Protein AF-A0A5D5AHW2-F1 (afdb_monomer)

Nearest PDB structures (foldseek):
  8t13-assembly1_A  TM=1.919E-01  e=4.203E+00  Homo sapiens

Radius of gyration: 24.77 Å; Cα contacts (8 Å, |Δi|>4): 264; chains: 1; bounding box: 104×48×53 Å

Foldseek 3Di:
DADPAQVSLLVLLLVLLLVLLVQLLVVVVVCCVVPVDDPDDDPDDDDPQDAPQPQDFPGDPVCVVVSVVSVVVSVVNHVVCVVVVHDHLLVVVCVVLVPHPLLSSLLSQQCNVVPDVVVQVSQCVVDPNVVDSGAFLQNSLNRRDPDPSSSVNSSVCPDCPHSCNVVQQWDWADDPDPPDDSRRTGIHGDPVNSCSSNPNPDDDPVVVVVVVVVVVVVPPPPPPPDPDDDDDDD

Sequence (234 aa):
MPYHDTLEHLLEECELANARLEAFRERATSRFTRDGLSMDEADGVGEPVASAATLEYALPERDRDRFRERRDRIERKCNAAHEQGVELRLRNLVNTFGLQPPHRDVLVVALLPDLDPGVTDSMTGLTDERSTTRPTVGLCADLFADSPAAFASAVRLLFDESPLVDADLVTLKRPDDPSASILEGVVAVEDRIRSYLLGSDGLDPALQTHLERETRIQDQPLTIEDATRPPRTC

Secondary structure (DSSP, 8-state):
---SSHHHHHHHHHHHHHHHHHHHHHHHHHHHHHSTT--------------GGGPPP---HHHHHHHHHHHHHHHHHHHHHHHTT---HHHHHHHHTT--HHHHHHHHHHHHHHH-HHHHHHHHTTSS-TT--S-BHHHHHHTT-SSHHHHHHHHGGGSTTSHHHHTTSEEEE--SSTTS-GGGPEEEE-HHHHHHHTT-----HHHHHHHHHHHHHHTS---------PPP--

Organism: NCBI:txid2448032

Structure (mmCIF, N/CA/C/O backbone):
data_AF-A0A5D5AHW2-F1
#
_entry.id   AF-A0A5D5AHW2-F1
#
loop_
_atom_site.group_PDB
_atom_site.id
_atom_site.type_symbol
_atom_site.label_atom_id
_atom_site.label_alt_id
_atom_site.label_comp_id
_atom_site.label_asym_id
_atom_site.label_entity_id
_atom_site.label_seq_id
_atom_site.pdbx_PDB_ins_code
_atom_site.Cartn_x
_atom_site.Cartn_y
_atom_site.Cartn_z
_atom_site.occupancy
_atom_site.B_iso_or_equiv
_atom_site.auth_seq_id
_atom_site.auth_comp_id
_atom_site.auth_asym_id
_atom_site.auth_atom_id
_atom_site.pdbx_PDB_model_num
ATOM 1 N N . MET A 1 1 ? -3.093 -2.696 23.125 1.00 81.50 1 MET A N 1
ATOM 2 C CA . MET A 1 1 ? -4.195 -1.716 23.148 1.00 81.50 1 MET A CA 1
ATOM 3 C C . MET A 1 1 ? -4.845 -1.728 21.775 1.00 81.50 1 MET A C 1
ATOM 5 O O . MET A 1 1 ? -4.079 -1.772 20.817 1.00 81.50 1 MET A O 1
ATOM 9 N N . PRO A 1 2 ? -6.181 -1.794 21.675 1.00 92.00 2 PRO A N 1
ATOM 10 C CA . PRO A 1 2 ? -6.916 -1.662 20.409 1.00 92.00 2 PRO A CA 1
ATOM 11 C C . PRO A 1 2 ? -6.709 -0.269 19.797 1.00 92.00 2 PRO A C 1
ATOM 13 O O . PRO A 1 2 ? -6.220 0.628 20.484 1.00 92.00 2 PRO A O 1
ATOM 16 N N . TYR A 1 3 ? -7.080 -0.103 18.527 1.00 93.75 3 TYR A N 1
ATOM 17 C CA . TYR A 1 3 ? -7.230 1.227 17.930 1.00 93.75 3 TYR A CA 1
ATOM 18 C C . TYR A 1 3 ? -8.486 1.913 18.468 1.00 93.75 3 TYR A C 1
ATOM 20 O O . TYR A 1 3 ? -9.519 1.259 18.618 1.00 93.75 3 TYR A O 1
ATOM 28 N N . HIS A 1 4 ? -8.399 3.215 18.731 1.00 90.56 4 HIS A N 1
ATOM 29 C CA . HIS A 1 4 ? -9.535 4.009 19.218 1.00 90.56 4 HIS A CA 1
ATOM 30 C C . HIS A 1 4 ? -10.344 4.633 18.076 1.00 90.56 4 HIS A C 1
ATOM 32 O O . HIS A 1 4 ? -11.536 4.888 18.236 1.00 90.56 4 HIS A O 1
ATOM 38 N N . ASP A 1 5 ? -9.704 4.858 16.928 1.00 90.12 5 ASP A N 1
ATOM 39 C CA . ASP A 1 5 ? -10.315 5.417 15.729 1.00 90.12 5 ASP A CA 1
ATOM 40 C C . ASP A 1 5 ? -9.612 4.925 14.449 1.00 90.12 5 ASP A C 1
ATOM 42 O O . ASP A 1 5 ? -8.605 4.208 14.480 1.00 90.12 5 ASP A O 1
ATOM 46 N N . THR A 1 6 ? -10.169 5.309 13.297 1.00 92.00 6 THR A N 1
ATOM 47 C CA . THR A 1 6 ? -9.634 4.943 11.981 1.00 92.00 6 THR A CA 1
ATOM 48 C C . THR A 1 6 ? -8.287 5.594 11.663 1.00 92.00 6 THR A C 1
ATOM 50 O O . THR A 1 6 ? -7.544 5.055 10.843 1.00 92.00 6 THR A O 1
ATOM 53 N N . LEU A 1 7 ? -7.972 6.744 12.264 1.00 91.75 7 LEU A N 1
ATOM 54 C CA . LEU A 1 7 ? -6.757 7.494 11.965 1.00 91.75 7 LEU A CA 1
ATOM 55 C C . LEU A 1 7 ? -5.552 6.844 12.648 1.00 91.75 7 LEU A C 1
ATOM 57 O O . LEU A 1 7 ? -4.518 6.680 12.008 1.00 91.75 7 LEU A O 1
ATOM 61 N N . GLU A 1 8 ? -5.694 6.393 13.898 1.00 93.12 8 GLU A N 1
ATOM 62 C CA . GLU A 1 8 ? -4.659 5.631 14.608 1.00 93.12 8 GLU A CA 1
ATOM 63 C C . GLU A 1 8 ? -4.286 4.357 13.830 1.00 93.12 8 GLU A C 1
ATOM 65 O O . GLU A 1 8 ? -3.105 4.030 13.687 1.00 93.12 8 GLU A O 1
ATOM 70 N N . HIS A 1 9 ? -5.287 3.657 13.281 1.00 94.38 9 HIS A N 1
ATOM 71 C CA . HIS A 1 9 ? -5.056 2.492 12.422 1.00 94.38 9 HIS A CA 1
ATOM 72 C C . HIS A 1 9 ? -4.333 2.872 11.129 1.00 94.38 9 HIS A C 1
ATOM 74 O O . HIS A 1 9 ? -3.321 2.254 10.793 1.00 94.38 9 HIS A O 1
ATOM 80 N N . LEU A 1 10 ? -4.815 3.899 10.428 1.00 94.38 10 LEU A N 1
ATOM 81 C CA . LEU A 1 10 ? -4.236 4.337 9.160 1.00 94.38 10 LEU A CA 1
ATOM 82 C C . LEU A 1 10 ? -2.779 4.794 9.310 1.00 94.38 10 LEU A C 1
ATOM 84 O O . LEU A 1 10 ? -1.942 4.458 8.473 1.00 94.38 10 LEU A O 1
ATOM 88 N N . LEU A 1 11 ? -2.464 5.530 10.375 1.00 93.19 11 LEU A N 1
ATOM 89 C CA . LEU A 1 11 ? -1.108 6.004 10.640 1.00 93.19 11 LEU A CA 1
ATOM 90 C C . LEU A 1 11 ? -0.152 4.839 10.924 1.00 93.19 11 LEU A C 1
ATOM 92 O O . LEU A 1 11 ? 0.933 4.811 10.351 1.00 93.19 11 LEU A O 1
ATOM 96 N N . GLU A 1 12 ? -0.548 3.835 11.717 1.00 94.94 12 GLU A N 1
ATOM 97 C CA . GLU A 1 12 ? 0.320 2.670 11.971 1.00 94.94 12 GLU A CA 1
ATOM 98 C C . GLU A 1 12 ? 0.539 1.819 10.699 1.00 94.94 12 GLU A C 1
ATOM 100 O O . GLU A 1 12 ? 1.621 1.258 10.496 1.00 94.94 12 GLU A O 1
ATOM 105 N N . GLU A 1 13 ? -0.451 1.762 9.802 1.00 95.62 13 GLU A N 1
ATOM 106 C CA . GLU A 1 13 ? -0.315 1.161 8.467 1.00 95.62 13 GLU A CA 1
ATOM 107 C C . GLU A 1 13 ? 0.677 1.931 7.588 1.00 95.62 13 GLU A C 1
ATOM 109 O O . GLU A 1 13 ? 1.561 1.327 6.971 1.00 95.62 13 GLU A O 1
ATOM 114 N N . CYS A 1 14 ? 0.597 3.263 7.591 1.00 93.69 14 CYS A N 1
ATOM 115 C CA . CYS A 1 14 ? 1.534 4.135 6.884 1.00 93.69 14 CYS A CA 1
ATOM 116 C C . CYS A 1 14 ? 2.959 4.006 7.440 1.00 93.69 14 CYS A C 1
ATOM 118 O O . CYS A 1 14 ? 3.907 3.837 6.678 1.00 93.69 14 CYS A O 1
ATOM 120 N N . GLU A 1 15 ? 3.137 3.980 8.761 1.00 93.00 15 GLU A N 1
ATOM 121 C CA . GLU A 1 15 ? 4.441 3.746 9.393 1.00 93.00 15 GLU A CA 1
ATOM 122 C C . GLU A 1 15 ? 5.043 2.385 9.021 1.00 93.00 15 GLU A C 1
ATOM 124 O O . GLU A 1 15 ? 6.268 2.206 8.992 1.00 93.00 15 GLU A O 1
ATOM 129 N N . LEU A 1 16 ? 4.204 1.370 8.808 1.00 93.88 16 LEU A N 1
ATOM 130 C CA . LEU A 1 16 ? 4.659 0.060 8.362 1.00 93.88 16 LEU A CA 1
ATOM 131 C C . LEU A 1 16 ? 5.056 0.087 6.884 1.00 93.88 16 LEU A C 1
ATOM 133 O O . LEU A 1 16 ? 6.113 -0.447 6.544 1.00 93.88 16 LEU A O 1
ATOM 137 N N . ALA A 1 17 ? 4.265 0.734 6.029 1.00 92.25 17 ALA A N 1
ATOM 138 C CA . ALA A 1 17 ? 4.585 0.920 4.617 1.00 92.25 17 ALA A CA 1
ATOM 139 C C . ALA A 1 17 ? 5.873 1.738 4.420 1.00 92.25 17 ALA A C 1
ATOM 141 O O . ALA A 1 17 ? 6.767 1.292 3.702 1.00 92.25 17 ALA A O 1
ATOM 142 N N . ASN A 1 18 ? 6.023 2.862 5.126 1.00 91.25 18 ASN A N 1
ATOM 143 C CA . ASN A 1 18 ? 7.220 3.702 5.071 1.00 91.25 18 ASN A CA 1
ATOM 144 C C . ASN A 1 18 ? 8.473 2.929 5.515 1.00 91.25 18 ASN A C 1
ATOM 146 O O . ASN A 1 18 ? 9.490 2.915 4.830 1.00 91.25 18 ASN A O 1
ATOM 150 N N . ALA A 1 19 ? 8.391 2.177 6.616 1.00 91.19 19 ALA A N 1
ATOM 151 C CA . ALA A 1 19 ? 9.522 1.364 7.057 1.00 91.19 19 ALA A CA 1
ATOM 152 C C . ALA A 1 19 ? 9.920 0.278 6.038 1.00 91.19 19 ALA A C 1
ATOM 154 O O . ALA A 1 19 ? 11.105 -0.034 5.920 1.00 91.19 19 ALA A O 1
ATOM 155 N N . ARG A 1 20 ? 8.956 -0.306 5.310 1.00 91.00 20 ARG A N 1
ATOM 156 C CA . ARG A 1 20 ? 9.241 -1.258 4.222 1.00 91.00 20 ARG A CA 1
ATOM 157 C C . ARG A 1 20 ? 9.908 -0.564 3.036 1.00 91.00 20 ARG A C 1
ATOM 159 O O . ARG A 1 20 ? 10.857 -1.119 2.491 1.00 91.00 20 ARG A O 1
ATOM 166 N N . LEU A 1 21 ? 9.447 0.636 2.680 1.00 87.81 21 LEU A N 1
ATOM 167 C CA . LEU A 1 21 ? 10.048 1.462 1.632 1.00 87.81 21 LEU A CA 1
ATOM 168 C C . LEU A 1 21 ? 11.508 1.803 1.964 1.00 87.81 21 LEU A C 1
ATOM 170 O O . LEU A 1 21 ? 12.382 1.656 1.114 1.00 87.81 21 LEU A O 1
ATOM 174 N N . GLU A 1 22 ? 11.793 2.166 3.214 1.00 87.31 22 GLU A N 1
ATOM 175 C CA . GLU A 1 22 ? 13.156 2.465 3.657 1.00 87.31 22 GLU A CA 1
ATOM 176 C C . GLU A 1 22 ? 14.062 1.224 3.622 1.00 87.31 22 GLU A C 1
ATOM 178 O O . GLU A 1 22 ? 15.170 1.272 3.090 1.00 87.31 22 GLU A O 1
ATOM 183 N N . ALA A 1 23 ? 13.571 0.074 4.099 1.00 87.81 23 ALA A N 1
ATOM 184 C CA . ALA A 1 23 ? 14.311 -1.188 4.022 1.00 87.81 23 ALA A CA 1
ATOM 185 C C . ALA A 1 23 ? 14.594 -1.609 2.567 1.00 87.81 23 ALA A C 1
ATOM 187 O O . ALA A 1 23 ? 15.668 -2.136 2.258 1.00 87.81 23 ALA A O 1
ATOM 188 N N . PHE A 1 24 ? 13.644 -1.358 1.662 1.00 84.38 24 PHE A N 1
ATOM 189 C CA . PHE A 1 24 ? 13.828 -1.559 0.229 1.00 84.38 24 PHE A CA 1
ATOM 190 C C . PHE A 1 24 ? 14.897 -0.611 -0.341 1.00 84.38 24 PHE A C 1
ATOM 192 O O . PHE A 1 24 ? 15.804 -1.061 -1.044 1.00 84.38 24 PHE A O 1
ATOM 199 N N . ARG A 1 25 ? 14.866 0.678 0.021 1.00 81.25 25 ARG A N 1
ATOM 200 C CA . ARG A 1 25 ? 15.863 1.674 -0.406 1.00 81.25 25 ARG A CA 1
ATOM 201 C C . ARG A 1 25 ? 17.278 1.314 0.031 1.00 81.25 25 ARG A C 1
ATOM 203 O O . ARG A 1 25 ? 18.212 1.380 -0.775 1.00 81.25 25 ARG A O 1
ATOM 210 N N . GLU A 1 26 ? 17.452 0.895 1.283 1.00 81.19 26 GLU A N 1
ATOM 211 C CA . GLU A 1 26 ? 18.741 0.414 1.790 1.00 81.19 26 GLU A CA 1
ATOM 212 C C . GLU A 1 26 ? 19.268 -0.767 0.961 1.00 81.19 26 GLU A C 1
ATOM 214 O O . GLU A 1 26 ? 20.460 -0.818 0.633 1.00 81.19 26 GLU A O 1
ATOM 219 N N . ARG A 1 27 ? 18.388 -1.703 0.576 1.00 77.62 27 ARG A N 1
ATOM 220 C CA . ARG A 1 27 ? 18.731 -2.855 -0.272 1.00 77.62 27 ARG A CA 1
ATOM 221 C C . ARG A 1 27 ? 19.143 -2.423 -1.680 1.00 77.62 27 ARG A C 1
ATOM 223 O O . ARG A 1 27 ? 20.179 -2.888 -2.157 1.00 77.62 27 ARG A O 1
ATOM 230 N N . ALA A 1 28 ? 18.370 -1.550 -2.324 1.00 72.94 28 ALA A N 1
ATOM 231 C CA . ALA A 1 28 ? 18.668 -1.028 -3.659 1.00 72.94 28 ALA A CA 1
ATOM 232 C C . ALA A 1 28 ? 20.028 -0.309 -3.688 1.00 72.94 28 ALA A C 1
ATOM 234 O O . ALA A 1 28 ? 20.880 -0.604 -4.526 1.00 72.94 28 ALA A O 1
ATOM 235 N N . THR A 1 29 ? 20.289 0.534 -2.686 1.00 69.44 29 THR A N 1
ATOM 236 C CA . THR A 1 29 ? 21.561 1.259 -2.538 1.00 69.44 29 THR A CA 1
ATOM 237 C C . THR A 1 29 ? 22.732 0.302 -2.274 1.00 69.44 29 THR A C 1
ATOM 239 O O . THR A 1 29 ? 23.816 0.447 -2.843 1.00 69.44 29 THR A O 1
ATOM 242 N N . SER A 1 30 ? 22.523 -0.725 -1.443 1.00 63.28 30 SER A N 1
ATOM 243 C CA . SER A 1 30 ? 23.539 -1.743 -1.130 1.00 63.28 30 SER A CA 1
ATOM 244 C C . SER A 1 30 ? 23.872 -2.649 -2.320 1.00 63.28 30 SER A C 1
ATOM 246 O O . SER A 1 30 ? 25.014 -3.088 -2.445 1.00 63.28 30 SER A O 1
ATOM 248 N N . ARG A 1 31 ? 22.906 -2.935 -3.206 1.00 59.22 31 ARG A N 1
ATOM 249 C CA . ARG A 1 31 ? 23.174 -3.595 -4.495 1.00 59.22 31 ARG A CA 1
ATOM 250 C C . ARG A 1 31 ? 23.994 -2.690 -5.401 1.00 59.22 31 ARG A C 1
ATOM 252 O O . ARG A 1 31 ? 25.063 -3.096 -5.826 1.00 59.22 31 ARG A O 1
ATOM 259 N N . PHE A 1 32 ? 23.557 -1.451 -5.607 1.00 52.03 32 PHE A N 1
ATOM 260 C CA . PHE A 1 32 ? 24.237 -0.512 -6.503 1.00 52.03 32 PHE A CA 1
ATOM 261 C C . PHE A 1 32 ? 25.702 -0.252 -6.105 1.00 52.03 32 PHE A C 1
ATOM 263 O O . PHE A 1 32 ? 26.578 -0.110 -6.951 1.00 52.03 32 PHE A O 1
ATOM 270 N N . THR A 1 33 ? 25.983 -0.224 -4.800 1.00 54.28 33 THR A N 1
ATOM 271 C CA . THR A 1 33 ? 27.343 -0.043 -4.261 1.00 54.28 33 THR A CA 1
ATOM 272 C C . THR A 1 33 ? 28.200 -1.310 -4.284 1.00 54.28 33 THR A C 1
ATOM 274 O O . THR A 1 33 ? 29.422 -1.203 -4.384 1.00 54.28 33 THR A O 1
ATOM 277 N N . ARG A 1 34 ? 27.598 -2.503 -4.181 1.00 48.31 34 ARG A N 1
ATOM 278 C CA . ARG A 1 34 ? 28.312 -3.792 -4.228 1.00 48.31 34 ARG A CA 1
ATOM 279 C C . ARG A 1 34 ? 28.602 -4.244 -5.663 1.00 48.31 34 ARG A C 1
ATOM 281 O O . ARG A 1 34 ? 29.632 -4.871 -5.887 1.00 48.31 34 ARG A O 1
ATOM 288 N N . ASP A 1 35 ? 27.727 -3.903 -6.601 1.00 47.09 35 ASP A N 1
ATOM 289 C CA . ASP A 1 35 ? 27.678 -4.442 -7.963 1.00 47.09 35 ASP A CA 1
ATOM 290 C C . ASP A 1 35 ? 28.113 -3.394 -8.994 1.00 47.09 35 ASP A C 1
ATOM 292 O O . ASP A 1 35 ? 27.398 -3.111 -9.950 1.00 47.09 35 ASP A O 1
ATOM 296 N N . GLY A 1 36 ? 29.269 -2.756 -8.768 1.00 44.38 36 GLY A N 1
ATOM 297 C CA . GLY A 1 36 ? 29.825 -1.736 -9.661 1.00 44.38 36 GLY A CA 1
ATOM 298 C C . GLY A 1 36 ? 29.850 -2.194 -11.126 1.00 44.38 36 GLY A C 1
ATOM 299 O O . GLY A 1 36 ? 30.820 -2.801 -11.559 1.00 44.38 36 GLY A O 1
ATOM 300 N N . LEU A 1 37 ? 28.775 -1.865 -11.849 1.00 46.91 37 LEU A N 1
ATOM 301 C CA . LEU A 1 37 ? 28.463 -2.170 -13.245 1.00 46.91 37 LEU A CA 1
ATOM 302 C C . LEU A 1 37 ? 28.604 -3.654 -13.654 1.00 46.91 37 LEU A C 1
ATOM 304 O O . LEU A 1 37 ? 29.627 -4.061 -14.195 1.00 46.91 37 LEU A O 1
ATOM 308 N N . SER A 1 38 ? 27.514 -4.415 -13.540 1.00 36.59 38 SER A N 1
ATOM 309 C CA . SER A 1 38 ? 27.146 -5.461 -14.509 1.00 36.59 38 SER A CA 1
ATOM 310 C C . SER A 1 38 ? 25.633 -5.663 -14.466 1.00 36.59 38 SER A C 1
ATOM 312 O O . SER A 1 38 ? 25.078 -6.034 -13.436 1.00 36.59 38 SER A O 1
ATOM 314 N N . MET A 1 39 ? 24.948 -5.369 -15.570 1.00 38.72 39 MET A N 1
ATOM 315 C CA . MET A 1 39 ? 23.568 -5.800 -15.773 1.00 38.72 39 MET A CA 1
ATOM 316 C C . MET A 1 39 ? 23.658 -7.208 -16.357 1.00 38.72 39 MET A C 1
ATOM 318 O O . MET A 1 39 ? 23.723 -7.368 -17.572 1.00 38.72 39 MET A O 1
ATOM 322 N N . ASP A 1 40 ? 23.785 -8.211 -15.489 1.00 37.31 40 ASP A N 1
ATOM 323 C CA . ASP A 1 40 ? 23.772 -9.605 -15.922 1.00 37.31 40 ASP A CA 1
ATOM 324 C C . ASP A 1 40 ? 22.361 -9.975 -16.393 1.00 37.31 40 ASP A C 1
ATOM 326 O O . ASP A 1 40 ? 21.367 -9.803 -15.680 1.00 37.31 40 ASP A O 1
ATOM 330 N N . GLU A 1 41 ? 22.287 -10.443 -17.638 1.00 37.88 41 GLU A N 1
ATOM 331 C CA . GLU A 1 41 ? 21.072 -10.928 -18.277 1.00 37.88 41 GLU A CA 1
ATOM 332 C C . GLU A 1 41 ? 20.520 -12.112 -17.471 1.00 37.88 41 GLU A C 1
ATOM 334 O O . GLU A 1 41 ? 21.118 -13.187 -17.407 1.00 37.88 41 GLU A O 1
ATOM 339 N N . ALA A 1 42 ? 19.372 -11.912 -16.823 1.00 44.78 42 ALA A N 1
ATOM 340 C CA . ALA A 1 42 ? 18.669 -12.985 -16.140 1.00 44.78 42 ALA A CA 1
ATOM 341 C C . ALA A 1 42 ? 18.014 -13.903 -17.184 1.00 44.78 42 ALA A C 1
ATOM 343 O O . ALA A 1 42 ? 17.047 -13.523 -17.847 1.00 44.78 42 ALA A O 1
ATOM 344 N N . ASP A 1 43 ? 18.555 -15.114 -17.312 1.00 33.44 43 ASP A N 1
ATOM 345 C CA . ASP A 1 43 ? 18.052 -16.192 -18.163 1.00 33.44 43 ASP A CA 1
ATOM 346 C C . ASP A 1 43 ? 16.669 -16.647 -17.647 1.00 33.44 43 ASP A C 1
ATOM 348 O O . ASP A 1 43 ? 16.533 -17.416 -16.691 1.00 33.44 43 ASP A O 1
ATOM 352 N N . GLY A 1 44 ? 15.611 -16.063 -18.214 1.00 39.66 44 GLY A N 1
ATOM 353 C CA . GLY A 1 44 ? 14.228 -16.247 -17.783 1.00 39.66 44 GLY A CA 1
ATOM 354 C C . GLY A 1 44 ? 13.625 -17.545 -18.308 1.00 39.66 44 GLY A C 1
ATOM 355 O O . GLY A 1 44 ? 12.901 -17.543 -19.304 1.00 39.66 44 GLY A O 1
ATOM 356 N N . VAL A 1 45 ? 13.859 -18.660 -17.614 1.00 38.19 45 VAL A N 1
ATOM 357 C CA . VAL A 1 45 ? 12.990 -19.838 -17.741 1.00 38.19 45 VAL A CA 1
ATOM 358 C C . VAL A 1 45 ? 11.630 -19.469 -17.150 1.00 38.19 45 VAL A C 1
ATOM 360 O O . VAL A 1 45 ? 11.558 -19.033 -16.007 1.00 38.19 45 VAL A O 1
ATOM 363 N N . GLY A 1 46 ? 10.567 -19.606 -17.950 1.00 42.41 46 GLY A N 1
ATOM 364 C CA . GLY A 1 46 ? 9.201 -19.192 -17.625 1.00 42.41 46 GLY A CA 1
ATOM 365 C C . GLY A 1 46 ? 8.676 -19.753 -16.304 1.00 42.41 46 GLY A C 1
ATOM 366 O O . GLY A 1 46 ? 8.049 -20.812 -16.274 1.00 42.41 46 GLY A O 1
ATOM 367 N N . GLU A 1 47 ? 8.903 -19.017 -15.219 1.00 47.25 47 GLU A N 1
ATOM 368 C CA . GLU A 1 47 ? 8.208 -19.212 -13.955 1.00 47.25 47 GLU A CA 1
ATOM 369 C C . GLU A 1 47 ? 6.727 -18.842 -14.130 1.00 47.25 47 GLU A C 1
ATOM 371 O O . GLU A 1 47 ? 6.398 -17.873 -14.827 1.00 47.25 47 GLU A O 1
ATOM 376 N N . PRO A 1 48 ? 5.801 -19.600 -13.519 1.00 49.22 48 PRO A N 1
ATOM 377 C CA . PRO A 1 48 ? 4.394 -19.242 -13.531 1.00 49.22 48 PRO A CA 1
ATOM 378 C C . PRO A 1 48 ? 4.208 -17.873 -12.870 1.00 49.22 48 PRO A C 1
ATOM 380 O O . PRO A 1 48 ? 4.687 -17.635 -11.763 1.00 49.22 48 PRO A O 1
ATOM 383 N N . VAL A 1 49 ? 3.491 -16.982 -13.560 1.00 53.12 49 VAL A N 1
ATOM 384 C CA . VAL A 1 49 ? 3.110 -15.652 -13.064 1.00 53.12 49 VAL A CA 1
ATOM 385 C C . VAL A 1 49 ? 2.427 -15.827 -11.706 1.00 53.12 49 VAL A C 1
ATOM 387 O O . VAL A 1 49 ? 1.369 -16.455 -11.618 1.00 53.12 49 VAL A O 1
ATOM 390 N N . ALA A 1 50 ? 3.063 -15.330 -10.644 1.00 58.16 50 ALA A N 1
ATOM 391 C CA . ALA A 1 50 ? 2.558 -15.442 -9.286 1.00 58.16 50 ALA A CA 1
ATOM 392 C C . ALA A 1 50 ? 1.171 -14.790 -9.184 1.00 58.16 50 ALA A C 1
ATOM 394 O O . ALA A 1 50 ? 0.909 -13.724 -9.742 1.00 58.16 50 ALA A O 1
ATOM 395 N N . SER A 1 51 ? 0.252 -15.432 -8.463 1.00 61.22 51 SER A N 1
ATOM 396 C CA . SER A 1 51 ? -1.015 -14.786 -8.119 1.00 61.22 51 SER A CA 1
ATOM 397 C C . SER A 1 51 ? -0.743 -13.618 -7.174 1.00 61.22 51 SER A C 1
ATOM 399 O O . SER A 1 51 ? 0.156 -13.707 -6.336 1.00 61.22 51 SER A O 1
ATOM 401 N N . ALA A 1 52 ? -1.556 -12.561 -7.244 1.00 61.62 52 ALA A N 1
ATOM 402 C CA . ALA A 1 52 ? -1.485 -11.439 -6.309 1.00 61.62 52 ALA A CA 1
ATOM 403 C C . ALA A 1 52 ? -1.433 -11.920 -4.846 1.00 61.62 52 ALA A C 1
ATOM 405 O O . ALA A 1 52 ? -0.666 -11.403 -4.051 1.00 61.62 52 ALA A O 1
ATOM 406 N N . ALA A 1 53 ? -2.161 -12.979 -4.485 1.00 63.69 53 ALA A N 1
ATOM 407 C CA . ALA A 1 53 ? -2.162 -13.512 -3.119 1.00 63.69 53 ALA A CA 1
ATOM 408 C C . ALA A 1 53 ? -0.801 -14.061 -2.628 1.00 63.69 53 ALA A C 1
ATOM 410 O O . ALA A 1 53 ? -0.625 -14.237 -1.426 1.00 63.69 53 ALA A O 1
ATOM 411 N N . THR A 1 54 ? 0.141 -14.348 -3.529 1.00 72.12 54 THR A N 1
ATOM 412 C CA . THR A 1 54 ? 1.461 -14.926 -3.216 1.00 72.12 54 THR A CA 1
ATOM 413 C C . THR A 1 54 ? 2.586 -13.891 -3.298 1.00 72.12 54 THR A C 1
ATOM 415 O O . THR A 1 54 ? 3.729 -14.209 -2.988 1.00 72.12 54 THR A O 1
ATOM 418 N N . LEU A 1 55 ? 2.285 -12.653 -3.704 1.00 78.50 55 LEU A N 1
ATOM 419 C CA . LEU A 1 55 ? 3.282 -11.588 -3.745 1.00 78.50 55 LEU A CA 1
ATOM 420 C C . LEU A 1 55 ? 3.696 -11.197 -2.327 1.00 78.50 55 LEU A C 1
ATOM 422 O O . LEU A 1 55 ? 2.896 -10.694 -1.535 1.00 78.50 55 LEU A O 1
ATOM 426 N N . GLU A 1 56 ? 4.970 -11.411 -2.029 1.00 81.19 56 GLU A N 1
ATOM 427 C CA . GLU A 1 56 ? 5.607 -10.960 -0.801 1.00 81.19 56 GLU A CA 1
ATOM 428 C C . GLU A 1 56 ? 6.474 -9.739 -1.094 1.00 81.19 56 GLU A C 1
ATOM 430 O O . GLU A 1 56 ? 6.973 -9.561 -2.202 1.00 81.19 56 GLU A O 1
ATOM 435 N N . TYR A 1 57 ? 6.663 -8.879 -0.093 1.00 81.12 57 TYR A N 1
ATOM 436 C CA . TYR A 1 57 ? 7.615 -7.788 -0.246 1.00 81.12 57 TYR A CA 1
ATOM 437 C C . TYR A 1 57 ? 9.038 -8.331 -0.406 1.00 81.12 57 TYR A C 1
ATOM 439 O O . TYR A 1 57 ? 9.462 -9.206 0.354 1.00 81.12 57 TYR A O 1
ATOM 447 N N . ALA A 1 58 ? 9.809 -7.700 -1.289 1.00 84.19 58 ALA A N 1
ATOM 448 C CA . ALA A 1 58 ? 11.222 -7.964 -1.538 1.00 84.19 58 ALA A CA 1
ATOM 449 C C . ALA A 1 58 ? 12.127 -7.454 -0.391 1.00 84.19 58 ALA A C 1
ATOM 451 O O . ALA A 1 58 ? 13.047 -6.650 -0.581 1.00 84.19 58 ALA A O 1
ATOM 452 N N . LEU A 1 59 ? 11.884 -7.916 0.838 1.00 83.62 59 LEU A N 1
ATOM 453 C CA . LEU A 1 59 ? 12.578 -7.469 2.050 1.00 83.62 59 LEU A CA 1
ATOM 454 C C . LEU A 1 59 ? 13.864 -8.267 2.308 1.00 83.62 59 LEU A C 1
ATOM 456 O O . LEU A 1 59 ? 13.875 -9.489 2.104 1.00 83.62 59 LEU A O 1
ATOM 460 N N . PRO A 1 60 ? 14.925 -7.619 2.833 1.00 82.25 60 PRO A N 1
ATOM 461 C CA . PRO A 1 60 ? 16.094 -8.319 3.361 1.00 82.25 60 PRO A CA 1
ATOM 462 C C . PRO A 1 60 ? 15.691 -9.380 4.391 1.00 82.25 60 PRO A C 1
ATOM 464 O O . PRO A 1 60 ? 14.858 -9.110 5.255 1.00 82.25 60 PRO A O 1
ATOM 467 N N . GLU A 1 61 ? 16.313 -10.564 4.351 1.00 84.00 61 GLU A N 1
ATOM 468 C CA . GLU A 1 61 ? 15.991 -11.676 5.266 1.00 84.00 61 GLU A CA 1
ATOM 469 C C . GLU A 1 61 ? 16.014 -11.255 6.740 1.00 84.00 61 GLU A C 1
ATOM 471 O O . GLU A 1 61 ? 15.096 -11.579 7.488 1.00 84.00 61 GLU A O 1
ATOM 476 N N . ARG A 1 62 ? 17.009 -10.439 7.120 1.00 85.25 62 ARG A N 1
ATOM 477 C CA . ARG A 1 62 ? 17.174 -9.883 8.475 1.00 85.25 62 ARG A CA 1
ATOM 478 C C . ARG A 1 62 ? 15.956 -9.101 8.988 1.00 85.25 62 ARG A C 1
ATOM 480 O O . ARG A 1 62 ? 15.783 -8.981 10.195 1.00 85.25 62 ARG A O 1
ATOM 487 N N . ASP A 1 63 ? 15.145 -8.545 8.088 1.00 87.94 63 ASP A N 1
ATOM 488 C CA . ASP A 1 63 ? 14.024 -7.667 8.420 1.00 87.94 63 ASP A CA 1
ATOM 489 C C . ASP A 1 63 ? 12.663 -8.383 8.325 1.00 87.94 63 ASP A C 1
ATOM 491 O O . ASP A 1 63 ? 11.659 -7.862 8.820 1.00 87.94 63 ASP A O 1
ATOM 495 N N . ARG A 1 64 ? 12.606 -9.587 7.730 1.00 88.94 64 ARG A N 1
ATOM 496 C CA . ARG A 1 64 ? 11.350 -10.316 7.465 1.00 88.94 64 ARG A CA 1
ATOM 497 C C . ARG A 1 64 ? 10.554 -10.594 8.741 1.00 88.94 64 ARG A C 1
ATOM 499 O O . ARG A 1 64 ? 9.374 -10.244 8.802 1.00 88.94 64 ARG A O 1
ATOM 506 N N . ASP A 1 65 ? 11.200 -11.136 9.773 1.00 91.00 65 ASP A N 1
ATOM 507 C CA . ASP A 1 65 ? 10.540 -11.458 11.048 1.00 91.00 65 ASP A CA 1
ATOM 508 C C . ASP A 1 65 ? 10.011 -10.200 11.745 1.00 91.00 65 ASP A C 1
ATOM 510 O O . ASP A 1 65 ? 8.851 -10.149 12.153 1.00 91.00 65 ASP A O 1
ATOM 514 N N . ARG A 1 66 ? 10.810 -9.125 11.774 1.00 93.12 66 ARG A N 1
ATOM 515 C CA . ARG A 1 66 ? 10.402 -7.827 12.333 1.00 93.12 66 ARG A CA 1
ATOM 516 C C . ARG A 1 66 ? 9.148 -7.281 11.645 1.00 93.12 66 ARG A C 1
ATOM 518 O O . ARG A 1 66 ? 8.242 -6.771 12.310 1.00 93.12 66 ARG A O 1
ATOM 525 N N . PHE A 1 67 ? 9.079 -7.345 10.315 1.00 93.50 67 PHE A N 1
ATOM 526 C CA . PHE A 1 67 ? 7.909 -6.875 9.569 1.00 93.50 67 PHE A CA 1
ATOM 527 C C . PHE A 1 67 ? 6.687 -7.776 9.761 1.00 93.50 67 PHE A C 1
ATOM 529 O O . PHE A 1 67 ? 5.570 -7.256 9.845 1.00 93.50 67 PHE A O 1
ATOM 536 N N . ARG A 1 68 ? 6.891 -9.091 9.885 1.00 92.88 68 ARG A N 1
ATOM 537 C CA . ARG A 1 68 ? 5.834 -10.051 10.219 1.00 92.88 68 ARG A CA 1
ATOM 538 C C . ARG A 1 68 ? 5.242 -9.764 11.597 1.00 92.88 68 ARG A C 1
ATOM 540 O O . ARG A 1 68 ? 4.035 -9.590 11.711 1.00 92.88 68 ARG A O 1
ATOM 547 N N . GLU A 1 69 ? 6.079 -9.577 12.613 1.00 95.19 69 GLU A N 1
ATOM 548 C CA . GLU A 1 69 ? 5.636 -9.247 13.972 1.00 95.19 69 GLU A CA 1
ATOM 549 C C . GLU A 1 69 ? 4.847 -7.933 14.038 1.00 95.19 69 GLU A C 1
ATOM 551 O O . GLU A 1 69 ? 3.827 -7.848 14.732 1.00 95.19 69 GLU A O 1
ATOM 556 N N . ARG A 1 70 ? 5.290 -6.898 13.307 1.00 95.62 70 ARG A N 1
ATOM 557 C CA . ARG A 1 70 ? 4.551 -5.627 13.203 1.00 95.62 70 ARG A CA 1
ATOM 558 C C . ARG A 1 70 ? 3.184 -5.828 12.557 1.00 95.62 70 ARG A C 1
ATOM 560 O O . ARG A 1 70 ? 2.200 -5.305 13.073 1.00 95.62 70 ARG A O 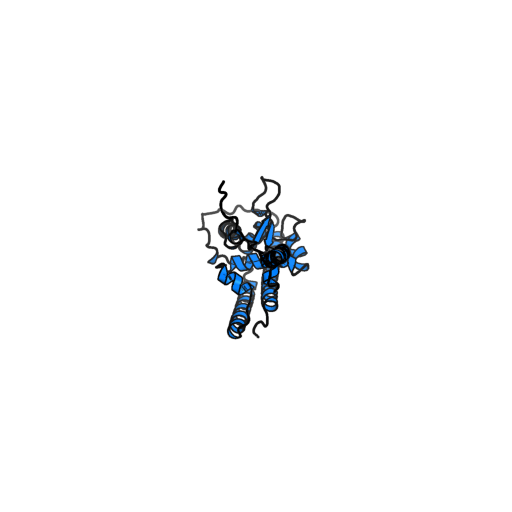1
ATOM 567 N N . ARG A 1 71 ? 3.111 -6.599 11.471 1.00 95.00 71 ARG A N 1
ATOM 568 C CA . ARG A 1 71 ? 1.852 -6.912 10.786 1.00 95.00 71 ARG A CA 1
ATOM 569 C C . ARG A 1 71 ? 0.894 -7.690 11.697 1.00 95.00 71 ARG A C 1
ATOM 571 O O . ARG A 1 71 ? -0.259 -7.292 11.830 1.00 95.00 71 ARG A O 1
ATOM 578 N N . ASP A 1 72 ? 1.392 -8.705 12.401 1.00 95.75 72 ASP A N 1
ATOM 579 C CA . ASP A 1 72 ? 0.621 -9.495 13.371 1.00 95.75 72 ASP A CA 1
ATOM 580 C C . ASP A 1 72 ? 0.142 -8.644 14.556 1.00 95.75 72 ASP A C 1
ATOM 582 O O . ASP A 1 72 ? -0.911 -8.891 15.151 1.00 95.75 72 ASP A O 1
ATOM 586 N N . ARG A 1 73 ? 0.920 -7.633 14.959 1.00 96.88 73 ARG A N 1
ATOM 587 C CA . ARG A 1 73 ? 0.495 -6.668 15.978 1.00 96.88 73 ARG A CA 1
ATOM 588 C C . ARG A 1 73 ? -0.665 -5.808 15.480 1.00 96.88 73 ARG A C 1
ATOM 590 O O . ARG A 1 73 ? -1.646 -5.702 16.210 1.00 96.88 73 ARG A O 1
ATOM 597 N N . ILE A 1 74 ? -0.569 -5.242 14.276 1.00 96.81 74 ILE A N 1
ATOM 598 C CA . ILE A 1 74 ? -1.650 -4.447 13.674 1.00 96.81 74 ILE A CA 1
ATOM 599 C C . ILE A 1 74 ? -2.924 -5.287 13.575 1.00 96.81 74 ILE A C 1
ATOM 601 O O . ILE A 1 74 ? -3.967 -4.857 14.054 1.00 96.81 74 ILE A O 1
ATOM 605 N N . GLU A 1 75 ? -2.834 -6.521 13.074 1.00 96.19 75 GLU A N 1
ATOM 606 C CA . GLU A 1 75 ? -4.000 -7.403 12.944 1.00 96.19 75 GLU A CA 1
ATOM 607 C C . GLU A 1 75 ? -4.665 -7.687 14.301 1.00 96.19 75 GLU A C 1
ATOM 609 O O . GLU A 1 75 ? -5.886 -7.605 14.442 1.00 96.19 75 GLU A O 1
ATOM 614 N N . ARG A 1 76 ? -3.869 -7.928 15.353 1.00 97.19 76 ARG A N 1
ATOM 615 C CA . ARG A 1 76 ? -4.391 -8.070 16.723 1.00 97.19 76 ARG A CA 1
ATOM 616 C C . ARG A 1 76 ? -5.091 -6.803 17.218 1.00 97.19 76 ARG A C 1
ATOM 618 O O . ARG A 1 76 ? -6.149 -6.910 17.835 1.00 97.19 76 ARG A O 1
ATOM 625 N N . LYS A 1 77 ? -4.534 -5.615 16.952 1.00 97.38 77 LYS A N 1
ATOM 626 C CA . LYS A 1 77 ? -5.168 -4.333 17.308 1.00 97.38 77 LYS A CA 1
ATOM 627 C C . LYS A 1 77 ? -6.475 -4.121 16.538 1.00 97.38 77 LYS A C 1
ATOM 629 O O . LYS A 1 77 ? -7.455 -3.701 17.147 1.00 97.38 77 LYS A O 1
ATOM 634 N N . CYS A 1 78 ? -6.508 -4.462 15.249 1.00 96.31 78 CYS A N 1
ATOM 635 C CA . CYS A 1 78 ? -7.700 -4.400 14.404 1.00 96.31 78 CYS A CA 1
ATOM 636 C C . CYS A 1 78 ? -8.817 -5.312 14.917 1.00 96.31 78 CYS A C 1
ATOM 638 O O . CYS A 1 78 ? -9.978 -4.907 14.939 1.00 96.31 78 CYS A O 1
ATOM 640 N N . ASN A 1 79 ? -8.487 -6.541 15.322 1.00 96.31 79 ASN A N 1
ATOM 641 C CA . ASN A 1 79 ? -9.464 -7.485 15.870 1.00 96.31 79 ASN A CA 1
ATOM 642 C C . ASN A 1 79 ? -10.028 -6.996 17.204 1.00 96.31 79 ASN A C 1
ATOM 644 O O . ASN A 1 79 ? -11.243 -6.953 17.363 1.00 96.31 79 ASN A O 1
ATOM 648 N N . ALA A 1 80 ? -9.171 -6.508 18.101 1.00 95.62 80 ALA A N 1
ATOM 649 C CA . ALA A 1 80 ? -9.618 -5.931 19.365 1.00 95.62 80 ALA A CA 1
ATOM 650 C C . ALA A 1 80 ? -10.480 -4.664 19.174 1.00 95.62 80 ALA A C 1
ATOM 652 O O . ALA A 1 80 ? -11.438 -4.461 19.911 1.00 95.62 80 ALA A O 1
ATOM 653 N N . ALA A 1 81 ? -10.171 -3.818 18.184 1.00 94.25 81 ALA 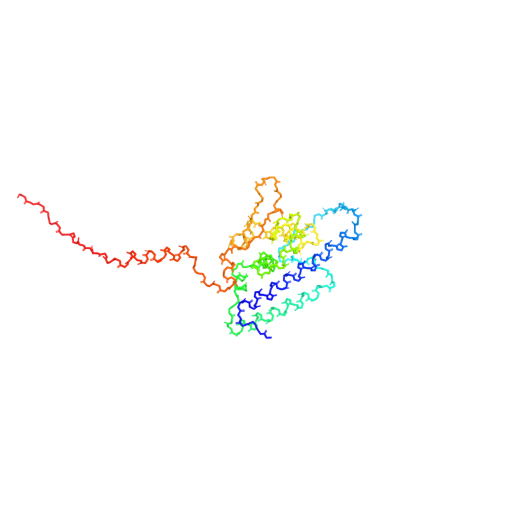A N 1
ATOM 654 C CA . ALA A 1 81 ? -10.986 -2.650 17.838 1.00 94.25 81 ALA A CA 1
ATOM 655 C C . ALA A 1 81 ? -12.369 -3.063 17.301 1.00 94.25 81 ALA A C 1
ATOM 657 O O . ALA A 1 81 ? -13.390 -2.523 17.722 1.00 94.25 81 ALA A O 1
ATOM 658 N N . HIS A 1 82 ? -12.411 -4.082 16.437 1.00 93.25 82 HIS A N 1
ATOM 659 C CA . HIS A 1 82 ? -13.662 -4.630 15.914 1.00 93.25 82 HIS A CA 1
ATOM 660 C C . HIS A 1 82 ? -14.545 -5.227 17.020 1.00 93.25 82 HIS A C 1
ATOM 662 O O . HIS A 1 82 ? -15.743 -4.958 17.059 1.00 93.25 82 HIS A O 1
ATOM 668 N N . GLU A 1 83 ? -13.958 -5.968 17.965 1.00 94.25 83 GLU A N 1
ATOM 669 C CA . GLU A 1 83 ? -14.659 -6.494 19.149 1.00 94.25 83 GLU A CA 1
ATOM 670 C C . GLU A 1 83 ? -15.262 -5.384 20.027 1.00 94.25 83 GLU A C 1
ATOM 672 O O . GLU A 1 83 ? -16.249 -5.609 20.726 1.00 94.25 83 GLU A O 1
ATOM 677 N N . GLN A 1 84 ? -14.696 -4.178 19.972 1.00 93.50 84 GLN A N 1
ATOM 678 C CA . GLN A 1 84 ? -15.181 -2.993 20.683 1.00 93.50 84 GLN A CA 1
ATOM 679 C C . GLN A 1 84 ? -16.157 -2.143 19.858 1.00 93.50 84 GLN A C 1
ATOM 681 O O . GLN A 1 84 ? -16.602 -1.099 20.329 1.00 93.50 84 GLN A O 1
ATOM 686 N N . GLY A 1 85 ? -16.506 -2.578 18.643 1.00 91.56 85 GLY A N 1
ATOM 687 C CA . GLY A 1 85 ? -17.402 -1.852 17.744 1.00 91.56 85 GLY A CA 1
ATOM 688 C C . GLY A 1 85 ? -16.774 -0.616 17.096 1.00 91.56 85 GLY A C 1
ATOM 689 O O . GLY A 1 85 ? -17.502 0.218 16.565 1.00 91.56 85 GLY A O 1
ATOM 690 N N . VAL A 1 86 ? -15.444 -0.481 17.130 1.00 91.00 86 VAL A N 1
ATOM 691 C CA . VAL A 1 86 ? -14.733 0.606 16.449 1.00 91.00 86 VAL A CA 1
ATOM 692 C C . VAL A 1 86 ? -14.643 0.284 14.961 1.00 91.00 86 VAL A C 1
ATOM 694 O O . VAL A 1 86 ? -14.127 -0.762 14.558 1.00 91.00 86 VAL A O 1
ATOM 697 N N . GLU A 1 87 ? -15.136 1.201 14.134 1.00 89.44 87 GLU A N 1
ATOM 698 C CA . GLU A 1 87 ? -15.065 1.082 12.685 1.00 89.44 87 GLU A CA 1
ATOM 699 C C . GLU A 1 87 ? -13.696 1.543 12.163 1.00 89.44 87 GLU A C 1
ATOM 701 O O . GLU A 1 87 ? -13.272 2.676 12.388 1.00 89.44 87 GLU A O 1
ATOM 706 N N . LEU A 1 88 ? -13.008 0.661 11.432 1.00 92.75 88 LEU A N 1
ATOM 707 C CA . LEU A 1 88 ? -11.715 0.945 10.814 1.00 92.75 88 LEU A CA 1
ATOM 708 C C . LEU A 1 88 ? -11.890 1.027 9.298 1.00 92.75 88 LEU A C 1
ATOM 710 O O . LEU A 1 88 ? -12.067 0.008 8.627 1.00 92.75 88 LEU A O 1
ATOM 714 N N . ARG A 1 89 ? -11.831 2.239 8.740 1.00 92.81 89 ARG A N 1
ATOM 715 C CA . ARG A 1 89 ? -12.219 2.506 7.346 1.00 92.81 89 ARG A CA 1
ATOM 716 C C . ARG A 1 89 ? -11.343 1.796 6.331 1.00 92.81 89 ARG A C 1
ATOM 718 O O . ARG A 1 89 ? -11.858 1.250 5.363 1.00 92.81 89 ARG A O 1
ATOM 725 N N . LEU A 1 90 ? -10.033 1.730 6.577 1.00 93.75 90 LEU A N 1
ATOM 726 C CA . LEU A 1 90 ? -9.129 0.969 5.714 1.00 93.75 90 LEU A CA 1
ATOM 727 C C . LEU A 1 90 ? -9.483 -0.524 5.717 1.00 93.75 90 LEU A C 1
ATOM 729 O O . LEU A 1 90 ? -9.483 -1.159 4.666 1.00 93.75 90 LEU A O 1
ATOM 733 N N . ARG A 1 91 ? -9.830 -1.087 6.883 1.00 93.69 91 ARG A N 1
ATOM 734 C CA . ARG A 1 91 ? -10.256 -2.490 6.991 1.00 93.69 91 ARG A CA 1
ATOM 735 C C . ARG A 1 91 ? -11.570 -2.728 6.246 1.00 93.69 91 ARG A C 1
ATOM 737 O O . ARG A 1 91 ? -11.688 -3.714 5.522 1.00 93.69 91 ARG A O 1
ATOM 744 N N . ASN A 1 92 ? -12.526 -1.814 6.383 1.00 92.25 92 ASN A N 1
ATOM 745 C CA . ASN A 1 92 ? -13.798 -1.882 5.669 1.00 92.25 92 ASN A CA 1
ATOM 746 C C . ASN A 1 92 ? -13.608 -1.776 4.157 1.00 92.25 92 ASN A C 1
ATOM 748 O O . ASN A 1 92 ? -14.188 -2.575 3.426 1.00 92.25 92 ASN A O 1
ATOM 752 N N . LEU A 1 93 ? -12.747 -0.870 3.690 1.00 93.12 93 LEU A N 1
ATOM 753 C CA . LEU A 1 93 ? -12.393 -0.734 2.278 1.00 93.12 93 LEU A CA 1
ATOM 754 C C . LEU A 1 93 ? -11.791 -2.037 1.730 1.00 93.12 93 LEU A C 1
ATOM 756 O O . LEU A 1 93 ? -12.266 -2.570 0.731 1.00 93.12 93 LEU A O 1
ATOM 760 N N . VAL A 1 94 ? -10.800 -2.598 2.430 1.00 93.19 94 VAL A N 1
ATOM 761 C CA . VAL A 1 94 ? -10.145 -3.862 2.054 1.00 93.19 94 VAL A CA 1
ATOM 762 C C . VAL A 1 94 ? -11.154 -5.003 1.933 1.00 93.19 94 VAL A C 1
ATOM 764 O O . VAL A 1 94 ? -11.146 -5.722 0.936 1.00 93.19 94 VAL A O 1
ATOM 767 N N . ASN A 1 95 ? -12.052 -5.140 2.909 1.00 90.81 95 ASN A N 1
ATOM 768 C CA . ASN A 1 95 ? -13.069 -6.189 2.903 1.00 90.81 95 ASN A CA 1
ATOM 769 C C . ASN A 1 95 ? -14.122 -5.981 1.803 1.00 90.81 95 ASN A C 1
ATOM 771 O O . ASN A 1 95 ? -14.527 -6.946 1.162 1.00 90.81 95 ASN A O 1
ATOM 775 N N . THR A 1 96 ? -14.549 -4.736 1.574 1.00 90.06 96 THR A N 1
ATOM 776 C CA . THR A 1 96 ? -15.610 -4.391 0.609 1.00 90.06 96 THR A CA 1
ATOM 777 C C . THR A 1 96 ? -15.172 -4.651 -0.829 1.00 90.06 96 THR A C 1
ATOM 779 O O . THR A 1 96 ? -15.943 -5.195 -1.613 1.00 90.06 96 THR A O 1
ATOM 782 N N . PHE A 1 97 ? -13.923 -4.317 -1.162 1.00 88.38 97 PHE A N 1
ATOM 783 C CA . PHE A 1 97 ? -13.372 -4.475 -2.512 1.00 88.38 97 PHE A CA 1
ATOM 784 C C . PHE A 1 97 ? -12.562 -5.770 -2.693 1.00 88.38 97 PHE A C 1
ATOM 786 O O . PHE A 1 97 ? -11.922 -5.963 -3.723 1.00 88.38 97 PHE A O 1
ATOM 793 N N . GLY A 1 98 ? -12.559 -6.666 -1.697 1.00 88.88 98 GLY A N 1
ATOM 794 C CA . GLY A 1 98 ? -11.839 -7.943 -1.768 1.00 88.88 98 GLY A CA 1
ATOM 795 C C . GLY A 1 98 ? -10.323 -7.789 -1.944 1.00 88.88 98 GLY A C 1
ATOM 796 O O . GLY A 1 98 ? -9.675 -8.635 -2.574 1.00 88.88 98 GLY A O 1
ATOM 797 N N . LEU A 1 99 ? -9.749 -6.705 -1.411 1.00 92.00 99 LEU A N 1
ATOM 798 C CA . LEU A 1 99 ? -8.346 -6.359 -1.617 1.00 92.00 99 LEU A CA 1
ATOM 799 C C . LEU A 1 99 ? -7.436 -7.396 -0.958 1.00 92.00 99 LEU A C 1
ATOM 801 O O . LEU A 1 99 ? -7.424 -7.577 0.258 1.00 92.00 99 LEU A O 1
ATOM 805 N N . GLN A 1 100 ? -6.618 -8.052 -1.777 1.00 91.81 100 GLN A N 1
ATOM 806 C CA . GLN A 1 100 ? -5.543 -8.910 -1.271 1.00 91.81 100 GLN A CA 1
ATOM 807 C C . GLN A 1 100 ? -4.452 -8.067 -0.583 1.00 91.81 100 GLN A C 1
ATOM 809 O O . GLN A 1 100 ? -4.335 -6.874 -0.881 1.00 91.81 100 GLN A O 1
ATOM 814 N N . PRO A 1 101 ? -3.610 -8.658 0.288 1.00 91.19 101 PRO A N 1
ATOM 815 C CA . PRO A 1 101 ? -2.589 -7.915 1.025 1.00 91.19 101 PRO A CA 1
ATOM 816 C C . PRO A 1 101 ? -1.697 -6.991 0.174 1.00 91.19 101 PRO A C 1
ATOM 818 O O . PRO A 1 101 ? -1.503 -5.853 0.603 1.00 91.19 101 PRO A O 1
ATOM 821 N N . PRO A 1 102 ? -1.228 -7.376 -1.033 1.00 91.38 102 PRO A N 1
ATOM 822 C CA . PRO A 1 102 ? -0.451 -6.460 -1.867 1.00 91.38 102 PRO A CA 1
ATOM 823 C C . PRO A 1 102 ? -1.266 -5.277 -2.391 1.00 91.38 102 PRO A C 1
ATOM 825 O O . PRO A 1 102 ? -0.727 -4.186 -2.495 1.00 91.38 102 PRO A O 1
ATOM 828 N N . HIS A 1 103 ? -2.565 -5.446 -2.673 1.00 93.56 103 HIS A N 1
ATOM 829 C CA . HIS A 1 103 ? -3.414 -4.330 -3.104 1.00 93.56 103 HIS A CA 1
ATOM 830 C C . HIS A 1 103 ? -3.553 -3.286 -1.993 1.00 93.56 103 HIS A C 1
ATOM 832 O O . HIS A 1 103 ? -3.381 -2.095 -2.240 1.00 93.56 103 HIS A O 1
ATOM 838 N N . ARG A 1 104 ? -3.811 -3.730 -0.752 1.00 94.62 104 ARG A N 1
ATOM 839 C CA . ARG A 1 104 ? -3.816 -2.840 0.422 1.00 94.62 104 ARG A CA 1
ATOM 840 C C . ARG A 1 104 ? -2.481 -2.116 0.541 1.00 94.62 104 ARG A C 1
ATOM 842 O O . ARG A 1 104 ? -2.444 -0.915 0.770 1.00 94.62 104 ARG A O 1
ATOM 849 N N . ASP A 1 105 ? -1.395 -2.860 0.411 1.00 93.25 105 ASP A N 1
ATOM 850 C CA . ASP A 1 105 ? -0.055 -2.340 0.621 1.00 93.25 105 ASP A CA 1
ATOM 851 C C . ASP A 1 105 ? 0.333 -1.311 -0.466 1.00 93.25 105 ASP A C 1
ATOM 853 O O . ASP A 1 105 ? 0.867 -0.256 -0.130 1.00 93.25 105 ASP A O 1
ATOM 857 N N . VAL A 1 106 ? -0.048 -1.530 -1.731 1.00 93.75 106 VAL A N 1
ATOM 858 C CA . VAL A 1 106 ? 0.063 -0.536 -2.818 1.00 93.75 106 VAL A CA 1
ATOM 859 C C . VAL A 1 106 ? -0.785 0.707 -2.537 1.00 93.75 106 VAL A C 1
ATOM 861 O O . VAL A 1 106 ? -0.285 1.822 -2.676 1.00 93.75 106 VAL A O 1
ATOM 864 N N . LEU A 1 107 ? -2.035 0.540 -2.094 1.00 94.81 107 LEU A N 1
ATOM 865 C CA . LEU A 1 107 ? -2.920 1.658 -1.749 1.00 94.81 107 LEU A CA 1
ATOM 866 C C . LEU A 1 107 ? -2.322 2.536 -0.638 1.00 94.81 107 LEU A C 1
ATOM 868 O O . LEU A 1 107 ? -2.310 3.759 -0.755 1.00 94.81 107 LEU A O 1
ATOM 872 N N . VAL A 1 108 ? -1.799 1.920 0.427 1.00 94.88 108 VAL A N 1
ATOM 873 C CA . VAL A 1 108 ? -1.165 2.648 1.538 1.00 94.88 108 VAL A CA 1
ATOM 874 C C . VAL A 1 108 ? 0.109 3.351 1.067 1.00 94.88 108 VAL A C 1
ATOM 876 O O . VAL A 1 108 ? 0.323 4.505 1.423 1.00 94.88 108 VAL A O 1
ATOM 879 N N . VAL A 1 109 ? 0.931 2.713 0.225 1.00 93.38 109 VAL A N 1
ATOM 880 C CA . VAL A 1 109 ? 2.126 3.351 -0.357 1.00 93.38 109 VAL A CA 1
ATOM 881 C C . VAL A 1 109 ? 1.754 4.558 -1.224 1.00 93.38 109 VAL A C 1
ATOM 883 O O . VAL A 1 109 ? 2.400 5.596 -1.112 1.00 93.38 109 VAL A O 1
ATOM 886 N N . ALA A 1 110 ? 0.695 4.465 -2.033 1.00 93.38 110 ALA A N 1
ATOM 887 C CA . ALA A 1 110 ? 0.191 5.581 -2.835 1.00 93.38 110 ALA A CA 1
ATOM 888 C C . ALA A 1 110 ? -0.356 6.742 -1.986 1.00 93.38 110 ALA A C 1
ATOM 890 O O . ALA A 1 110 ? -0.353 7.886 -2.444 1.00 93.38 110 ALA A O 1
ATOM 891 N N . LEU A 1 111 ? -0.806 6.457 -0.760 1.00 92.94 111 LEU A N 1
ATOM 892 C CA . LEU A 1 111 ? -1.308 7.446 0.194 1.00 92.94 111 LEU A CA 1
ATOM 893 C C . LEU A 1 111 ? -0.190 8.165 0.965 1.00 92.94 111 LEU A C 1
ATOM 895 O O . LEU A 1 111 ? -0.390 9.297 1.401 1.00 92.94 111 LEU A O 1
ATOM 899 N N . LEU A 1 112 ? 0.979 7.535 1.141 1.00 91.12 112 LEU A N 1
ATOM 900 C CA . LEU A 1 112 ? 2.075 8.068 1.965 1.00 91.12 112 LEU A CA 1
ATOM 901 C C . LEU A 1 112 ? 2.459 9.527 1.657 1.00 91.12 112 LEU A C 1
ATOM 903 O O . LEU A 1 112 ? 2.582 10.289 2.617 1.00 91.12 112 LEU A O 1
ATOM 907 N N . PRO A 1 113 ? 2.617 9.958 0.385 1.00 87.25 113 PRO A N 1
ATOM 908 C CA . PRO A 1 113 ? 3.007 11.337 0.074 1.00 87.25 113 PRO A CA 1
ATOM 909 C C . PRO A 1 113 ? 2.016 12.388 0.578 1.00 87.25 113 PRO A C 1
ATOM 911 O O . PRO A 1 113 ? 2.393 13.533 0.809 1.00 87.25 113 PRO A O 1
ATOM 914 N N . ASP A 1 114 ? 0.749 12.005 0.754 1.00 85.75 114 ASP A N 1
ATOM 915 C CA . ASP A 1 114 ? -0.298 12.902 1.234 1.00 85.75 114 ASP A CA 1
ATOM 916 C C . ASP A 1 114 ? -0.301 13.026 2.775 1.00 85.75 114 ASP A C 1
ATOM 918 O O . ASP A 1 114 ? -0.954 13.921 3.311 1.00 85.75 114 ASP A O 1
ATOM 922 N N . LEU A 1 115 ? 0.419 12.149 3.493 1.00 82.88 115 LEU A N 1
ATOM 923 C CA . LEU A 1 115 ? 0.422 12.066 4.963 1.00 82.88 115 LEU A CA 1
ATOM 924 C C . LEU A 1 115 ? 1.779 12.357 5.605 1.00 82.88 115 LEU A C 1
ATOM 926 O O . LEU A 1 115 ? 1.820 12.835 6.738 1.00 82.88 115 LEU A O 1
ATOM 930 N N . ASP A 1 116 ? 2.876 12.081 4.903 1.00 77.88 116 ASP A N 1
ATOM 931 C CA . ASP A 1 116 ? 4.228 12.305 5.401 1.00 77.88 116 ASP A CA 1
ATOM 932 C C . ASP A 1 116 ? 5.093 12.993 4.328 1.00 77.88 116 ASP A C 1
ATOM 934 O O . ASP A 1 116 ? 5.539 12.348 3.371 1.00 77.88 116 ASP A O 1
ATOM 938 N N . PRO A 1 117 ? 5.383 14.301 4.477 1.00 72.12 117 PRO A N 1
ATOM 939 C CA . PRO A 1 117 ? 6.231 15.011 3.529 1.00 72.12 117 PRO A CA 1
ATOM 940 C C . PRO A 1 117 ? 7.662 14.450 3.481 1.00 72.12 117 PRO A C 1
ATOM 942 O O . PRO A 1 117 ? 8.305 14.558 2.442 1.00 72.12 117 PRO A O 1
ATOM 945 N N . GLY A 1 118 ? 8.159 13.798 4.541 1.00 72.19 118 GLY A N 1
ATOM 946 C CA . GLY A 1 118 ? 9.494 13.190 4.561 1.00 72.19 118 GLY A CA 1
ATOM 947 C C . GLY A 1 118 ? 9.630 11.961 3.652 1.00 72.19 118 GLY A C 1
ATOM 948 O O . GLY A 1 118 ? 10.733 11.624 3.214 1.00 72.19 118 GLY A O 1
ATOM 949 N N . VAL A 1 119 ? 8.515 11.309 3.306 1.00 73.00 119 VAL A N 1
ATOM 950 C CA . VAL A 1 119 ? 8.507 10.181 2.360 1.00 73.00 119 VAL A CA 1
ATOM 951 C C . VAL A 1 119 ? 8.744 10.652 0.928 1.00 73.00 119 VAL A C 1
ATOM 953 O O . VAL A 1 119 ? 9.369 9.942 0.142 1.00 73.00 119 VAL A O 1
ATOM 956 N N . THR A 1 120 ? 8.309 11.868 0.603 1.00 72.75 120 THR A N 1
ATOM 957 C CA . THR A 1 120 ? 8.445 12.458 -0.733 1.00 72.75 120 THR A CA 1
ATOM 958 C C . THR A 1 120 ? 9.908 12.536 -1.186 1.00 72.75 120 THR A C 1
ATOM 960 O O . THR A 1 120 ? 10.233 12.169 -2.319 1.00 72.75 120 THR A O 1
ATOM 963 N N . ASP A 1 121 ? 10.810 12.931 -0.283 1.00 71.88 121 ASP A N 1
ATOM 964 C CA . ASP A 1 121 ? 12.252 12.982 -0.555 1.00 71.88 121 ASP A CA 1
ATOM 965 C C . ASP A 1 121 ? 12.821 11.583 -0.829 1.00 71.88 121 ASP A C 1
ATOM 967 O O . ASP A 1 121 ? 13.669 11.392 -1.703 1.00 71.88 121 ASP A O 1
ATOM 971 N N . SER A 1 122 ? 12.322 10.582 -0.102 1.00 66.50 122 SER A N 1
ATOM 972 C CA . SER A 1 122 ? 12.751 9.192 -0.254 1.00 66.50 122 SER A CA 1
ATOM 973 C C . SER A 1 122 ? 12.224 8.562 -1.545 1.00 66.50 122 SER A C 1
ATOM 975 O O . SER A 1 122 ? 12.951 7.791 -2.167 1.00 66.50 122 SER A O 1
ATOM 977 N N . MET A 1 123 ? 11.013 8.920 -1.983 1.00 70.81 123 MET A N 1
ATOM 978 C CA . MET A 1 123 ? 10.434 8.464 -3.252 1.00 70.81 123 MET A CA 1
ATOM 979 C C . MET A 1 123 ? 11.128 9.081 -4.463 1.00 70.81 123 MET A C 1
ATOM 981 O O . MET A 1 123 ? 11.469 8.346 -5.380 1.00 70.81 123 MET A O 1
ATOM 985 N N . THR A 1 124 ? 11.433 10.380 -4.427 1.00 69.88 124 THR A N 1
ATOM 986 C CA . THR A 1 124 ? 12.117 11.084 -5.530 1.00 69.88 124 THR A CA 1
ATOM 987 C C . THR A 1 124 ? 13.486 10.471 -5.860 1.00 69.88 124 THR A C 1
ATOM 989 O O . THR A 1 124 ? 13.958 10.546 -6.990 1.00 69.88 124 THR A O 1
ATOM 992 N N . GLY A 1 125 ? 14.156 9.884 -4.862 1.00 62.12 125 GLY A N 1
ATOM 993 C CA . GLY A 1 125 ? 15.420 9.169 -5.054 1.00 62.12 125 GLY A CA 1
ATOM 994 C C . GLY A 1 125 ? 15.271 7.723 -5.539 1.00 62.12 125 GLY A C 1
ATOM 995 O O . GLY A 1 125 ? 16.264 7.137 -5.963 1.00 62.12 125 GLY A O 1
ATOM 996 N N . LEU A 1 126 ? 14.072 7.145 -5.442 1.00 64.50 126 LEU A N 1
ATOM 997 C CA . LEU A 1 126 ? 13.751 5.781 -5.875 1.00 64.50 126 LEU A CA 1
ATOM 998 C C . LEU A 1 126 ? 13.098 5.745 -7.257 1.00 64.50 126 LEU A C 1
ATOM 1000 O O . LEU A 1 126 ? 13.246 4.762 -7.973 1.00 64.50 126 LEU A O 1
ATOM 1004 N N . THR A 1 127 ? 12.370 6.794 -7.627 1.00 60.78 127 THR A N 1
ATOM 1005 C CA . THR A 1 127 ? 11.872 6.976 -8.984 1.00 60.78 127 THR A CA 1
ATOM 1006 C C . THR A 1 127 ? 13.002 7.511 -9.859 1.00 60.78 127 THR A C 1
ATOM 1008 O O . THR A 1 127 ? 13.646 8.499 -9.506 1.00 60.78 127 THR A O 1
ATOM 1011 N N . ASP A 1 128 ? 13.220 6.917 -11.034 1.00 59.66 128 ASP A N 1
ATOM 1012 C CA . ASP A 1 128 ? 14.171 7.461 -12.021 1.00 59.66 128 ASP A CA 1
ATOM 1013 C C . ASP A 1 128 ? 13.803 8.902 -12.441 1.00 59.66 128 ASP A C 1
ATOM 1015 O O . ASP A 1 128 ? 14.650 9.701 -12.854 1.00 59.66 128 ASP A O 1
ATOM 1019 N N . GLU A 1 129 ? 12.538 9.276 -12.247 1.00 57.66 129 GLU A N 1
ATOM 1020 C CA . GLU A 1 129 ? 12.032 10.631 -12.394 1.00 57.66 129 GLU A CA 1
ATOM 1021 C C . GLU A 1 129 ? 12.226 11.468 -11.123 1.00 57.66 129 GLU A C 1
ATOM 1023 O O . GLU A 1 129 ? 11.447 11.417 -10.170 1.00 57.66 129 GLU A O 1
ATOM 1028 N N . ARG A 1 130 ? 13.231 12.345 -11.151 1.00 54.94 130 ARG A N 1
ATOM 1029 C CA . ARG A 1 130 ? 13.552 13.278 -10.054 1.00 54.94 130 ARG A CA 1
ATOM 1030 C C . ARG A 1 130 ? 12.493 14.353 -9.776 1.00 54.94 130 ARG A C 1
ATOM 1032 O O . ARG A 1 130 ? 12.656 15.138 -8.847 1.00 54.94 130 ARG A O 1
ATOM 1039 N N . SER A 1 131 ? 11.462 14.465 -10.609 1.00 54.34 131 SER A N 1
ATOM 1040 C CA . SER A 1 131 ? 10.361 15.421 -10.433 1.00 54.34 131 SER A CA 1
ATOM 1041 C C . SER A 1 131 ? 9.146 14.822 -9.733 1.00 54.34 131 SER A C 1
ATOM 1043 O O . SER A 1 131 ? 8.205 15.558 -9.433 1.00 54.34 131 SER A O 1
ATOM 1045 N N . THR A 1 132 ? 9.137 13.508 -9.503 1.00 61.41 132 THR A N 1
ATOM 1046 C CA . THR A 1 132 ? 7.926 12.794 -9.112 1.00 61.41 132 THR A CA 1
ATOM 1047 C C . THR A 1 132 ? 7.958 12.487 -7.618 1.00 61.41 132 THR A C 1
ATOM 1049 O O . THR A 1 132 ? 8.780 11.731 -7.118 1.00 61.41 132 THR A O 1
ATOM 1052 N N . THR A 1 133 ? 7.028 13.100 -6.888 1.00 75.94 133 THR A N 1
ATOM 1053 C CA . THR A 1 133 ? 6.873 12.974 -5.428 1.00 75.94 133 THR A CA 1
ATOM 1054 C C . THR A 1 133 ? 5.954 11.824 -5.012 1.00 75.94 133 THR A C 1
ATOM 1056 O O . THR A 1 133 ? 5.660 11.639 -3.833 1.00 75.94 133 THR A O 1
ATOM 1059 N N . ARG A 1 134 ? 5.459 11.073 -5.995 1.00 84.06 134 ARG A N 1
ATOM 1060 C CA . ARG A 1 134 ? 4.487 9.990 -5.857 1.00 84.06 134 ARG A CA 1
ATOM 1061 C C . ARG A 1 134 ? 5.086 8.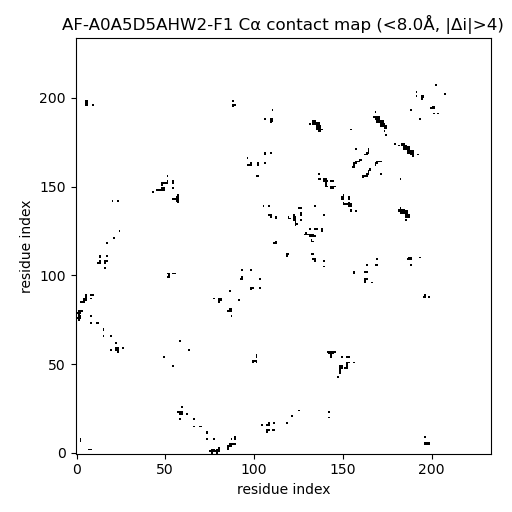682 -6.373 1.00 84.06 134 ARG A C 1
ATOM 1063 O O . ARG A 1 134 ? 5.983 8.721 -7.213 1.00 84.06 134 ARG A O 1
ATOM 1070 N N . PRO A 1 135 ? 4.597 7.523 -5.912 1.00 89.75 135 PRO A N 1
ATOM 1071 C CA . PRO A 1 135 ? 5.098 6.259 -6.420 1.00 89.75 135 PRO A CA 1
ATOM 1072 C C . PRO A 1 135 ? 4.682 6.047 -7.879 1.00 89.75 135 PRO A C 1
ATOM 1074 O O . PRO A 1 135 ? 3.577 6.409 -8.284 1.00 89.75 135 PRO A O 1
ATOM 1077 N N . THR A 1 136 ? 5.567 5.435 -8.661 1.00 90.25 136 THR A N 1
ATOM 1078 C CA . THR A 1 136 ? 5.263 4.967 -10.017 1.00 90.25 136 THR A CA 1
ATOM 1079 C C . THR A 1 136 ? 4.814 3.505 -10.003 1.00 90.25 136 THR A C 1
ATOM 1081 O O . THR A 1 136 ? 5.031 2.786 -9.024 1.00 90.25 136 THR A O 1
ATOM 1084 N N . VAL A 1 137 ? 4.214 3.034 -11.100 1.00 90.31 137 VAL A N 1
ATOM 1085 C CA . VAL A 1 137 ? 3.859 1.615 -11.284 1.00 90.31 137 VAL A CA 1
ATOM 1086 C C . VAL A 1 137 ? 5.095 0.725 -11.125 1.00 90.31 137 VAL A C 1
ATOM 1088 O O . VAL A 1 137 ? 5.018 -0.302 -10.452 1.00 90.31 137 VAL A O 1
ATOM 1091 N N . GLY A 1 138 ? 6.235 1.137 -11.691 1.00 87.94 138 GLY A N 1
ATOM 1092 C CA . GLY A 1 138 ? 7.514 0.441 -11.544 1.00 87.94 138 GLY A CA 1
ATOM 1093 C C . GLY A 1 138 ? 7.951 0.338 -10.085 1.00 87.94 138 GLY A C 1
ATOM 1094 O O . GLY A 1 138 ? 8.187 -0.768 -9.607 1.00 87.94 138 GLY A O 1
ATOM 1095 N N . LEU A 1 139 ? 7.931 1.453 -9.342 1.00 87.81 139 LEU A N 1
ATOM 1096 C CA . LEU A 1 139 ? 8.285 1.453 -7.919 1.00 87.81 139 LEU A CA 1
ATOM 1097 C C . LEU A 1 139 ? 7.364 0.535 -7.105 1.00 87.81 139 LEU A C 1
ATOM 1099 O O . LEU A 1 139 ? 7.832 -0.237 -6.272 1.00 87.81 139 LEU A O 1
ATOM 1103 N N . CYS A 1 140 ? 6.051 0.598 -7.343 1.00 90.75 140 CYS A N 1
ATOM 1104 C CA . CYS A 1 140 ? 5.101 -0.290 -6.681 1.00 90.75 140 CYS A CA 1
ATOM 1105 C C . CYS A 1 140 ? 5.381 -1.762 -6.994 1.00 90.75 140 CYS A C 1
ATOM 1107 O O . CYS A 1 140 ? 5.268 -2.589 -6.093 1.00 90.75 140 CYS A O 1
ATOM 1109 N N . ALA A 1 141 ? 5.755 -2.092 -8.232 1.00 89.50 141 ALA A N 1
ATOM 1110 C CA . ALA A 1 141 ? 6.094 -3.454 -8.620 1.00 89.50 141 ALA A CA 1
ATOM 1111 C C . ALA A 1 141 ? 7.405 -3.935 -7.980 1.00 89.50 141 ALA A C 1
ATOM 1113 O O . ALA A 1 141 ? 7.459 -5.049 -7.455 1.00 89.50 141 ALA A O 1
ATOM 1114 N N . ASP A 1 142 ? 8.424 -3.077 -7.942 1.00 87.12 142 ASP A N 1
ATOM 1115 C CA . ASP A 1 142 ? 9.733 -3.374 -7.360 1.00 87.12 142 ASP A CA 1
ATOM 1116 C C . ASP A 1 142 ? 9.667 -3.714 -5.867 1.00 87.12 142 ASP A C 1
ATOM 1118 O O . ASP A 1 142 ? 10.413 -4.571 -5.387 1.00 87.12 142 ASP A O 1
ATOM 1122 N N . LEU A 1 143 ? 8.722 -3.122 -5.130 1.00 87.00 143 LEU A N 1
ATOM 1123 C CA . LEU A 1 143 ? 8.497 -3.445 -3.717 1.00 87.00 143 LEU A CA 1
ATOM 1124 C C . LEU A 1 143 ? 8.186 -4.930 -3.475 1.00 87.00 143 LEU A C 1
ATOM 1126 O O . LEU A 1 143 ? 8.481 -5.434 -2.389 1.00 87.00 143 LEU A O 1
ATOM 1130 N N . PHE A 1 144 ? 7.612 -5.623 -4.461 1.00 85.62 144 PHE A N 1
ATOM 1131 C CA . PHE A 1 144 ? 7.240 -7.040 -4.387 1.00 85.62 144 PHE A CA 1
ATOM 1132 C C . PHE A 1 144 ? 8.108 -7.940 -5.282 1.00 85.62 144 PHE A C 1
ATOM 1134 O O . PHE A 1 144 ? 7.881 -9.148 -5.354 1.00 85.62 144 PHE A O 1
ATOM 1141 N N . ALA A 1 145 ? 9.093 -7.378 -5.987 1.00 82.06 145 ALA A N 1
ATOM 1142 C CA . ALA A 1 145 ? 9.857 -8.098 -6.996 1.00 82.06 145 ALA A CA 1
ATOM 1143 C C . ALA A 1 145 ? 11.201 -8.611 -6.462 1.00 82.06 145 ALA A C 1
ATOM 1145 O O . ALA A 1 145 ? 12.195 -7.890 -6.397 1.00 82.06 145 ALA A O 1
ATOM 1146 N N . ASP A 1 146 ? 11.256 -9.906 -6.147 1.00 78.81 146 ASP A N 1
ATOM 1147 C CA . ASP A 1 146 ? 12.520 -10.644 -5.996 1.00 78.81 146 ASP A CA 1
ATOM 1148 C C . ASP A 1 146 ? 12.902 -11.432 -7.272 1.00 78.81 146 ASP A C 1
ATOM 1150 O O . ASP A 1 146 ? 14.021 -11.937 -7.365 1.00 78.81 146 ASP A O 1
ATOM 1154 N N . SER A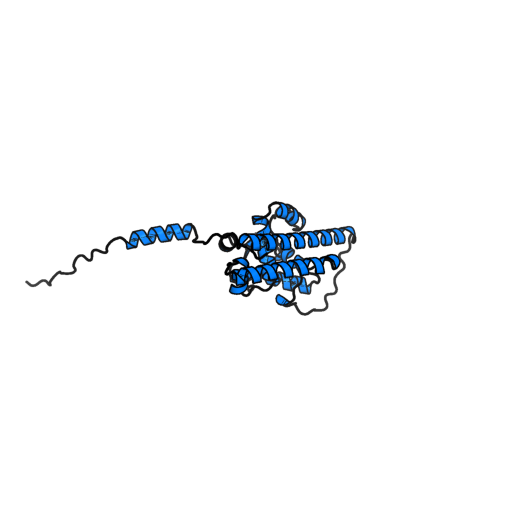 1 147 ? 12.007 -11.503 -8.270 1.00 78.56 147 SER A N 1
ATOM 1155 C CA . SER A 1 147 ? 12.235 -12.103 -9.595 1.00 78.56 147 SER A CA 1
ATOM 1156 C C . SER A 1 147 ? 11.463 -11.355 -10.702 1.00 78.56 147 SER A C 1
ATOM 1158 O O . SER A 1 147 ? 10.492 -10.652 -10.398 1.00 78.56 147 SER A O 1
ATOM 1160 N N . PRO A 1 148 ? 11.821 -11.521 -11.993 1.00 78.12 148 PRO A N 1
ATOM 1161 C CA . PRO A 1 148 ? 11.073 -10.925 -13.107 1.00 78.12 148 PRO A CA 1
ATOM 1162 C C . PRO A 1 148 ? 9.599 -11.360 -13.171 1.00 78.12 148 PRO A C 1
ATOM 1164 O O . PRO A 1 148 ? 8.726 -10.566 -13.524 1.00 78.12 148 PRO A O 1
ATOM 1167 N N . ALA A 1 149 ? 9.293 -12.606 -12.794 1.00 79.44 149 ALA A N 1
ATOM 1168 C CA . ALA A 1 149 ? 7.919 -13.104 -12.753 1.00 79.44 149 ALA A CA 1
ATOM 1169 C C . ALA A 1 149 ? 7.103 -12.437 -11.632 1.00 79.44 149 ALA A C 1
ATOM 1171 O O . ALA A 1 149 ? 5.940 -12.074 -11.842 1.00 79.44 149 ALA A O 1
ATOM 1172 N N . ALA A 1 150 ? 7.715 -12.223 -10.461 1.00 81.69 150 ALA A N 1
ATOM 1173 C CA . ALA A 1 150 ? 7.104 -11.472 -9.367 1.00 81.69 150 ALA A CA 1
ATOM 1174 C C . ALA A 1 150 ? 6.862 -10.007 -9.761 1.00 81.69 150 ALA A C 1
ATOM 1176 O O . ALA A 1 150 ? 5.768 -9.496 -9.534 1.00 81.69 150 ALA A O 1
ATOM 1177 N N . PHE A 1 151 ? 7.819 -9.374 -10.449 1.00 85.75 151 PHE A N 1
ATOM 1178 C CA . PHE A 1 151 ? 7.665 -8.018 -10.981 1.00 85.75 151 PHE A CA 1
ATOM 1179 C C . PHE A 1 151 ? 6.463 -7.904 -11.926 1.00 85.75 151 PHE A C 1
ATOM 1181 O O . PHE A 1 151 ? 5.570 -7.091 -11.699 1.00 85.75 151 PHE A O 1
ATOM 1188 N N . ALA A 1 152 ? 6.380 -8.766 -12.946 1.00 84.19 152 ALA A N 1
ATOM 1189 C CA . ALA A 1 152 ? 5.262 -8.756 -13.892 1.00 84.19 152 ALA A CA 1
ATOM 1190 C C . ALA A 1 152 ? 3.907 -8.975 -13.194 1.00 84.19 152 ALA A C 1
ATOM 1192 O O . ALA A 1 152 ? 2.901 -8.368 -13.559 1.00 84.19 152 ALA A O 1
ATOM 1193 N N . SER A 1 153 ? 3.882 -9.819 -12.162 1.00 85.94 153 SER A N 1
ATOM 1194 C CA . SER A 1 153 ? 2.688 -10.064 -11.349 1.00 85.94 153 SER A CA 1
ATOM 1195 C C . SER A 1 153 ? 2.308 -8.845 -10.504 1.00 85.94 153 SER A C 1
ATOM 1197 O O . SER A 1 153 ? 1.126 -8.530 -10.380 1.00 85.94 153 SER A O 1
ATOM 1199 N N . ALA A 1 154 ? 3.294 -8.130 -9.962 1.00 87.00 154 ALA A N 1
ATOM 1200 C CA . ALA A 1 154 ? 3.083 -6.919 -9.182 1.00 87.00 154 ALA A CA 1
ATOM 1201 C C . ALA A 1 154 ? 2.609 -5.743 -10.052 1.00 87.00 154 ALA A C 1
ATOM 1203 O O . ALA A 1 154 ? 1.708 -5.016 -9.644 1.00 87.00 154 ALA A O 1
ATOM 1204 N N . VAL A 1 155 ? 3.100 -5.618 -11.291 1.00 88.62 155 VAL A N 1
ATOM 1205 C CA . VAL A 1 155 ? 2.579 -4.649 -12.275 1.00 88.62 155 VAL A CA 1
ATOM 1206 C C . VAL A 1 155 ? 1.081 -4.866 -12.533 1.00 88.62 155 VAL A C 1
ATOM 1208 O O . VAL A 1 155 ? 0.322 -3.903 -12.623 1.00 88.62 155 VAL A O 1
ATOM 1211 N N . ARG A 1 156 ? 0.613 -6.123 -12.576 1.00 89.31 156 ARG A N 1
ATOM 1212 C CA . ARG A 1 156 ? -0.816 -6.441 -12.772 1.00 89.31 156 ARG A CA 1
ATOM 1213 C C . ARG A 1 156 ? -1.719 -5.969 -11.630 1.00 89.31 156 ARG A C 1
ATOM 1215 O O . ARG A 1 156 ? -2.916 -5.828 -11.860 1.00 89.31 156 ARG A O 1
ATOM 1222 N N . LEU A 1 157 ? -1.180 -5.679 -10.440 1.00 87.94 157 LEU A N 1
ATOM 1223 C CA . LEU A 1 157 ? -1.941 -5.043 -9.352 1.00 87.94 157 LEU A CA 1
ATOM 1224 C C . LEU A 1 157 ? -2.420 -3.633 -9.727 1.00 87.94 157 LEU A C 1
ATOM 1226 O O . LEU A 1 157 ? -3.281 -3.085 -9.046 1.00 87.94 157 LEU A O 1
ATOM 1230 N N . LEU A 1 158 ? -1.859 -3.040 -10.780 1.00 88.56 158 LEU A N 1
ATOM 1231 C CA . LEU A 1 158 ? -2.160 -1.698 -11.270 1.00 88.56 158 LEU A CA 1
ATOM 1232 C C . LEU A 1 158 ? -2.637 -1.731 -12.732 1.00 88.56 158 LEU A C 1
ATOM 1234 O O . LEU A 1 158 ? -2.499 -0.754 -13.457 1.00 88.56 158 LEU A O 1
ATOM 1238 N N . PHE A 1 159 ? -3.165 -2.863 -13.200 1.00 86.69 159 PHE A N 1
ATOM 1239 C CA . PHE A 1 159 ? -3.862 -2.934 -14.488 1.00 86.69 159 PHE A CA 1
ATOM 1240 C C . PHE A 1 159 ? -5.353 -2.664 -14.316 1.00 86.69 159 PHE A C 1
ATOM 1242 O O . PHE A 1 159 ? -5.871 -2.771 -13.210 1.00 86.69 159 PHE A O 1
ATOM 1249 N N . ASP A 1 160 ? -6.036 -2.363 -15.421 1.00 81.00 160 ASP A N 1
ATOM 1250 C CA . ASP A 1 160 ? -7.451 -1.969 -15.428 1.00 81.00 160 ASP A CA 1
ATOM 1251 C C . ASP A 1 160 ? -8.367 -3.005 -14.747 1.00 81.00 160 ASP A C 1
ATOM 1253 O O . ASP A 1 160 ? -9.334 -2.634 -14.099 1.00 81.00 160 ASP A O 1
ATOM 1257 N N . GLU A 1 161 ? -8.023 -4.297 -14.808 1.00 81.94 161 GLU A N 1
ATOM 1258 C CA . GLU A 1 161 ? -8.789 -5.377 -14.156 1.00 81.94 161 GLU A CA 1
ATOM 1259 C C . GLU A 1 161 ? -8.417 -5.621 -12.682 1.00 81.94 161 GLU A C 1
ATOM 1261 O O . GLU A 1 161 ? -8.930 -6.537 -12.036 1.00 81.94 161 GLU A O 1
ATOM 1266 N N . SER A 1 162 ? -7.486 -4.841 -12.132 1.00 88.38 162 SER A N 1
ATOM 1267 C CA . SER A 1 162 ? -7.188 -4.868 -10.704 1.00 88.38 162 SER A CA 1
ATOM 1268 C C . SER A 1 162 ? -8.325 -4.211 -9.926 1.00 88.38 162 SER A C 1
ATOM 1270 O O . SER A 1 162 ? -8.764 -3.130 -10.317 1.00 88.38 162 SER A O 1
ATOM 1272 N N . PRO A 1 163 ? -8.723 -4.746 -8.756 1.00 90.25 163 PRO A N 1
ATOM 1273 C CA . PRO A 1 163 ? -9.725 -4.103 -7.907 1.00 90.25 163 PRO A CA 1
ATOM 1274 C C . PRO A 1 163 ? -9.313 -2.696 -7.445 1.00 90.25 163 PRO A C 1
ATOM 1276 O O . PRO A 1 163 ? -10.158 -1.931 -6.996 1.00 90.25 163 PRO A O 1
ATOM 1279 N N . LEU A 1 164 ? -8.025 -2.336 -7.533 1.00 90.62 164 LEU A N 1
ATOM 1280 C CA . LEU A 1 164 ? -7.572 -0.973 -7.251 1.00 90.62 164 LEU A CA 1
ATOM 1281 C C . LEU A 1 164 ? -7.990 0.025 -8.337 1.00 90.62 164 LEU A C 1
ATOM 1283 O O . LEU A 1 164 ? -8.319 1.163 -8.007 1.00 90.62 164 LEU A O 1
ATOM 1287 N N . VAL A 1 165 ? -7.950 -0.390 -9.603 1.00 91.25 165 VAL A N 1
ATOM 1288 C CA . VAL A 1 165 ? -8.237 0.473 -10.755 1.00 91.25 165 VAL A CA 1
ATOM 1289 C C . VAL A 1 165 ? -9.713 0.373 -11.134 1.00 91.25 165 VAL A C 1
ATOM 1291 O O . VAL A 1 165 ? -10.360 1.401 -11.274 1.00 91.25 165 VAL A O 1
ATOM 1294 N N . ASP A 1 166 ? -10.271 -0.841 -11.186 1.00 90.25 166 ASP A N 1
ATOM 1295 C CA . ASP A 1 166 ? -11.677 -1.104 -11.537 1.00 90.25 166 ASP A CA 1
ATOM 1296 C C . ASP A 1 166 ? -12.675 -0.395 -10.601 1.00 90.25 166 ASP A C 1
ATOM 1298 O O . ASP A 1 166 ? -13.733 0.058 -11.027 1.00 90.25 166 ASP A O 1
ATOM 1302 N N . ALA A 1 167 ? -12.325 -0.242 -9.320 1.00 88.81 167 ALA A N 1
ATOM 1303 C CA . ALA A 1 167 ? -13.150 0.462 -8.336 1.00 88.81 167 ALA A CA 1
ATOM 1304 C C . ALA A 1 167 ? -12.763 1.945 -8.127 1.00 88.81 167 ALA A C 1
ATOM 1306 O O . ALA A 1 167 ? -13.184 2.557 -7.138 1.00 88.81 167 ALA A O 1
ATOM 1307 N N . ASP A 1 168 ? -11.924 2.514 -9.000 1.00 91.00 168 ASP A N 1
ATOM 1308 C CA . ASP A 1 168 ? -11.248 3.816 -8.860 1.00 91.00 168 ASP A CA 1
ATOM 1309 C C . ASP A 1 168 ? -10.787 4.094 -7.416 1.00 91.00 168 ASP A C 1
ATOM 1311 O O . ASP A 1 168 ? -11.138 5.101 -6.786 1.00 91.00 168 ASP A O 1
ATOM 1315 N N . LEU A 1 169 ? -10.049 3.141 -6.838 1.00 92.44 169 LEU A N 1
ATOM 1316 C CA . LEU A 1 169 ? -9.386 3.354 -5.551 1.00 92.44 169 LEU A CA 1
ATOM 1317 C C . LEU A 1 169 ? -8.089 4.135 -5.732 1.00 92.44 169 LEU A C 1
ATOM 1319 O O . LEU A 1 169 ? -7.716 4.955 -4.888 1.00 92.44 169 LEU A O 1
ATOM 1323 N N . VAL A 1 170 ? -7.421 3.880 -6.854 1.00 93.50 170 VAL A N 1
ATOM 1324 C CA . VAL A 1 170 ? -6.236 4.598 -7.301 1.00 93.50 170 VAL A CA 1
ATOM 1325 C C . VAL A 1 170 ? -6.435 5.089 -8.727 1.00 93.50 170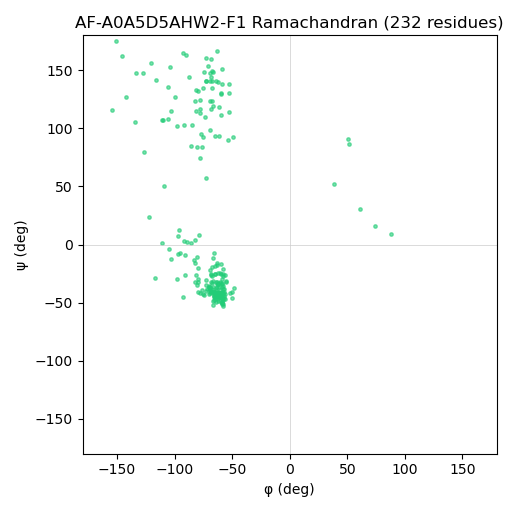 VAL A C 1
ATOM 1327 O O . VAL A 1 170 ? -7.052 4.419 -9.550 1.00 93.50 170 VAL A O 1
ATOM 1330 N N . THR A 1 171 ? -5.840 6.236 -9.020 1.00 91.19 171 THR A N 1
ATOM 1331 C CA . THR A 1 171 ? -5.744 6.804 -10.357 1.00 91.19 171 THR A CA 1
ATOM 1332 C C . THR A 1 171 ? -4.321 6.645 -10.873 1.00 91.19 171 THR A C 1
ATOM 1334 O O . THR A 1 171 ? -3.343 6.902 -10.164 1.00 91.19 171 THR A O 1
ATOM 1337 N N . LEU A 1 172 ? -4.218 6.219 -12.132 1.00 90.88 172 LEU A N 1
ATOM 1338 C CA . LEU A 1 172 ? -2.961 6.043 -12.849 1.00 90.88 172 LEU A CA 1
ATOM 1339 C C . LEU A 1 172 ? -2.789 7.164 -13.863 1.00 90.88 172 LEU A C 1
ATOM 1341 O O . LEU A 1 172 ? -3.454 7.197 -14.899 1.00 90.88 1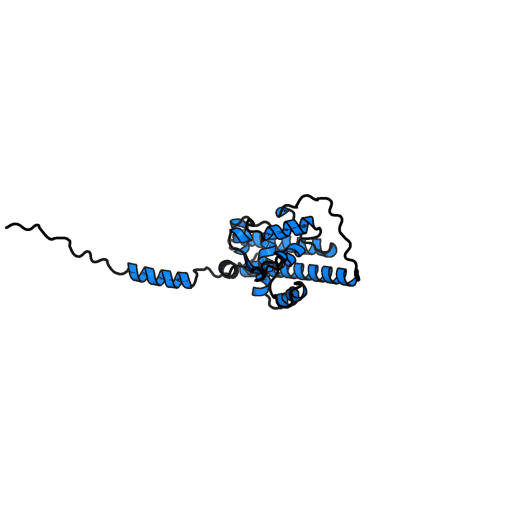72 LEU A O 1
ATOM 1345 N N . LYS A 1 173 ? -1.866 8.080 -13.581 1.00 88.12 173 LYS A N 1
ATOM 1346 C CA . LYS A 1 173 ? -1.509 9.141 -14.517 1.00 88.12 173 LYS A CA 1
ATOM 1347 C C . LYS A 1 173 ? -0.340 8.674 -15.376 1.00 88.12 173 LYS A C 1
ATOM 1349 O O . LYS A 1 173 ? 0.800 8.653 -14.917 1.00 88.12 173 LYS A O 1
ATOM 1354 N N . ARG A 1 174 ? -0.634 8.290 -16.619 1.00 82.31 174 ARG A N 1
ATOM 1355 C CA . ARG A 1 174 ? 0.401 7.946 -17.602 1.00 82.31 174 ARG A CA 1
ATOM 1356 C C . ARG A 1 174 ? 1.159 9.201 -18.061 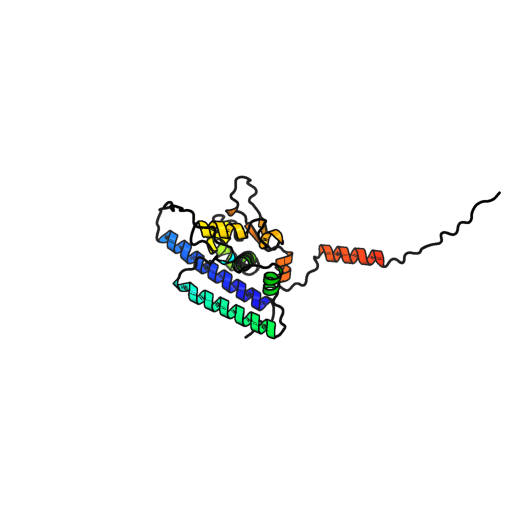1.00 82.31 174 ARG A C 1
ATOM 1358 O O . ARG A 1 174 ? 0.580 10.290 -18.021 1.00 82.31 174 ARG A O 1
ATOM 1365 N N . PRO A 1 175 ? 2.420 9.056 -18.496 1.00 79.00 175 PRO A N 1
ATOM 1366 C CA . PRO A 1 175 ? 3.151 10.140 -19.142 1.00 79.00 175 PRO A CA 1
ATOM 1367 C C . PRO A 1 175 ? 2.417 10.622 -20.400 1.00 79.00 175 PRO A C 1
ATOM 1369 O O . PRO A 1 175 ? 1.726 9.844 -21.058 1.00 79.00 175 PRO A O 1
ATOM 1372 N N . ASP A 1 176 ? 2.586 11.900 -20.751 1.00 78.31 176 ASP A N 1
ATOM 1373 C CA . ASP A 1 176 ? 1.978 12.482 -21.959 1.00 78.31 176 ASP A CA 1
ATOM 1374 C C . ASP A 1 176 ? 2.582 11.903 -23.256 1.00 78.31 176 ASP A C 1
ATOM 1376 O O . ASP A 1 176 ? 1.980 11.996 -24.327 1.00 78.31 176 ASP A O 1
ATOM 1380 N N . ASP A 1 177 ? 3.774 11.303 -23.166 1.00 81.12 177 ASP A N 1
ATOM 1381 C CA . ASP A 1 177 ? 4.426 10.614 -24.273 1.00 81.12 177 ASP A CA 1
ATOM 1382 C C . ASP A 1 177 ? 3.791 9.223 -24.490 1.00 81.12 177 ASP A C 1
ATOM 1384 O O . ASP A 1 177 ? 3.909 8.349 -23.629 1.00 81.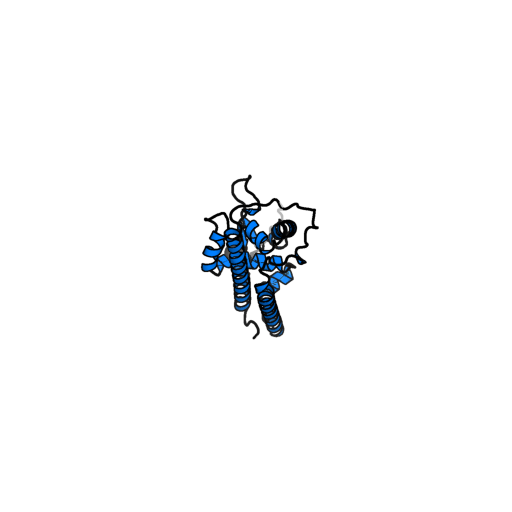12 177 ASP A O 1
ATOM 1388 N N . PRO A 1 178 ? 3.153 8.964 -25.647 1.00 76.50 178 PRO A N 1
ATOM 1389 C CA . PRO A 1 178 ? 2.537 7.671 -25.942 1.00 76.50 178 PRO A CA 1
ATOM 1390 C C . PRO A 1 178 ? 3.544 6.521 -26.100 1.00 76.50 178 PRO A C 1
ATOM 1392 O O . PRO A 1 178 ? 3.126 5.365 -26.167 1.00 76.50 178 PRO A O 1
ATOM 1395 N N . SER A 1 179 ? 4.844 6.814 -26.203 1.00 78.44 179 SER A N 1
ATOM 1396 C CA . SER A 1 179 ? 5.918 5.816 -26.238 1.00 78.44 179 SER A CA 1
ATOM 1397 C C . SER A 1 179 ? 6.488 5.471 -24.860 1.00 78.44 179 SER A C 1
ATOM 1399 O O . SER A 1 179 ? 7.246 4.505 -24.751 1.00 78.44 179 SER A O 1
ATOM 1401 N N . ALA A 1 180 ? 6.106 6.217 -23.820 1.00 80.25 180 ALA A N 1
ATOM 1402 C CA . ALA A 1 180 ? 6.577 5.981 -22.466 1.00 80.25 180 ALA A CA 1
ATOM 1403 C C . ALA A 1 180 ? 6.044 4.664 -21.894 1.00 80.25 180 ALA A C 1
ATOM 1405 O O . ALA A 1 180 ? 4.944 4.195 -22.216 1.00 80.25 180 ALA A O 1
ATOM 1406 N N . SER A 1 181 ? 6.841 4.055 -21.020 1.00 84.69 181 SER A N 1
ATOM 1407 C CA . SER A 1 181 ? 6.480 2.790 -20.397 1.00 84.69 181 SER A CA 1
ATOM 1408 C C . SER A 1 181 ? 5.323 2.971 -19.416 1.00 84.69 181 SER A C 1
ATOM 1410 O O . SER A 1 181 ? 5.238 3.961 -18.694 1.00 84.69 181 SER A O 1
ATOM 1412 N N . ILE A 1 182 ? 4.464 1.954 -19.286 1.00 84.38 182 ILE A N 1
ATOM 1413 C CA . ILE A 1 182 ? 3.453 1.919 -18.216 1.00 84.38 182 ILE A CA 1
ATOM 1414 C C . ILE A 1 182 ? 4.087 1.992 -16.818 1.00 84.38 182 ILE A C 1
ATOM 1416 O O . ILE A 1 182 ? 3.446 2.456 -15.880 1.00 84.38 182 ILE A O 1
ATOM 1420 N N . LEU A 1 183 ? 5.350 1.569 -16.691 1.00 86.75 183 LEU A N 1
ATOM 1421 C CA . LEU A 1 183 ? 6.109 1.596 -15.440 1.00 86.75 183 LEU A CA 1
ATOM 1422 C C . LEU A 1 183 ? 6.377 3.019 -14.935 1.00 86.75 183 LEU A C 1
ATOM 1424 O O . LEU A 1 183 ? 6.518 3.207 -13.730 1.00 86.75 183 LEU A O 1
ATOM 1428 N N . GLU A 1 184 ? 6.400 4.002 -15.834 1.00 84.88 184 GLU A N 1
ATOM 1429 C CA . GLU A 1 184 ? 6.572 5.428 -15.523 1.00 84.88 184 GLU A CA 1
ATOM 1430 C C . GLU A 1 184 ? 5.258 6.075 -15.050 1.00 84.88 184 GLU A C 1
ATOM 1432 O O . GLU A 1 184 ? 5.248 7.186 -14.529 1.00 84.88 184 GLU A O 1
ATOM 1437 N N . GLY A 1 185 ? 4.123 5.377 -15.182 1.00 87.94 185 GLY A N 1
ATOM 1438 C CA . GLY A 1 185 ? 2.829 5.881 -14.735 1.00 87.94 185 GLY A CA 1
ATOM 1439 C C . GLY A 1 185 ? 2.814 6.179 -13.236 1.00 87.94 185 GLY A C 1
ATOM 1440 O O . GLY A 1 185 ? 3.187 5.334 -12.422 1.00 87.94 185 GLY A O 1
ATOM 1441 N N . VAL A 1 186 ? 2.345 7.368 -12.864 1.00 91.00 186 VAL A N 1
ATOM 1442 C CA . VAL A 1 186 ? 2.236 7.802 -11.467 1.00 91.00 186 VAL A CA 1
ATOM 1443 C C . VAL A 1 186 ? 0.964 7.243 -10.843 1.00 91.00 186 VAL A C 1
ATOM 1445 O O . VAL A 1 186 ? -0.121 7.371 -11.413 1.00 91.00 186 VAL A O 1
ATOM 1448 N N . VAL A 1 187 ? 1.092 6.674 -9.647 1.00 92.44 187 VAL A N 1
ATOM 1449 C CA . VAL A 1 187 ? -0.012 6.124 -8.858 1.00 92.44 187 VAL A CA 1
ATOM 1450 C C . VAL A 1 187 ? -0.417 7.132 -7.784 1.00 92.44 187 VAL A C 1
ATOM 1452 O O . VAL A 1 187 ? 0.411 7.586 -6.990 1.00 92.44 187 VAL A O 1
ATOM 1455 N N . ALA A 1 188 ? -1.700 7.478 -7.731 1.00 92.62 188 ALA A N 1
ATOM 1456 C CA . ALA A 1 188 ? -2.265 8.333 -6.692 1.00 92.62 188 ALA A CA 1
ATOM 1457 C C . ALA A 1 188 ? -3.562 7.733 -6.149 1.00 92.62 188 ALA A C 1
ATOM 1459 O O . ALA A 1 188 ? -4.311 7.108 -6.888 1.00 92.62 188 ALA A O 1
ATOM 1460 N N . VAL A 1 189 ? -3.850 7.937 -4.864 1.00 93.56 189 VAL A N 1
ATOM 1461 C CA . VAL A 1 189 ? -5.156 7.570 -4.294 1.00 93.56 189 VAL A CA 1
ATOM 1462 C C . VAL A 1 189 ? -6.200 8.583 -4.740 1.00 93.56 189 VAL A C 1
ATOM 1464 O O . VAL A 1 189 ? -5.943 9.787 -4.662 1.00 93.56 189 VAL A O 1
ATOM 1467 N N . GLU A 1 190 ? -7.367 8.106 -5.167 1.00 92.88 190 GLU A N 1
ATOM 1468 C CA . GLU A 1 190 ? -8.468 8.969 -5.593 1.00 92.88 190 GLU A CA 1
ATOM 1469 C C . GLU A 1 190 ? -8.951 9.859 -4.437 1.00 92.88 190 GLU A C 1
ATOM 1471 O O . GLU A 1 190 ? -9.054 9.404 -3.293 1.00 92.88 190 GLU A O 1
ATOM 1476 N N . ASP A 1 191 ? -9.275 11.126 -4.712 1.00 89.56 191 ASP A N 1
ATOM 1477 C CA . ASP A 1 191 ? -9.579 12.119 -3.669 1.00 89.56 191 ASP A CA 1
ATOM 1478 C C . ASP A 1 191 ? -10.731 11.674 -2.754 1.00 89.56 191 ASP A C 1
ATOM 1480 O O . ASP A 1 191 ? -10.649 11.826 -1.533 1.00 89.56 191 ASP A O 1
ATOM 1484 N N . ARG A 1 192 ? -11.762 11.023 -3.316 1.00 89.62 192 ARG A N 1
ATOM 1485 C CA . ARG A 1 192 ? -12.886 10.456 -2.547 1.00 89.62 192 ARG A CA 1
ATOM 1486 C C . ARG A 1 192 ? -12.424 9.419 -1.519 1.00 89.62 192 ARG A C 1
ATOM 1488 O O . ARG A 1 192 ? -12.905 9.402 -0.387 1.00 89.62 192 ARG A O 1
ATOM 1495 N N . ILE A 1 193 ? -11.468 8.575 -1.905 1.00 91.94 193 ILE A N 1
ATOM 1496 C CA . ILE A 1 193 ? -10.922 7.514 -1.059 1.00 91.94 193 ILE A CA 1
ATOM 1497 C C . ILE A 1 193 ? -9.967 8.109 -0.034 1.00 91.94 193 ILE A C 1
ATOM 1499 O O . ILE A 1 193 ? -10.022 7.726 1.133 1.00 91.94 193 ILE A O 1
ATOM 1503 N N . ARG A 1 194 ? -9.161 9.103 -0.423 1.00 91.06 194 ARG A N 1
ATOM 1504 C CA . ARG A 1 194 ? -8.304 9.853 0.501 1.00 91.06 194 ARG A CA 1
ATOM 1505 C C . ARG A 1 194 ? -9.133 10.505 1.611 1.00 91.06 194 ARG A C 1
ATOM 1507 O O . ARG A 1 194 ? -8.846 10.293 2.788 1.00 91.06 194 ARG A O 1
ATOM 1514 N N . SER A 1 195 ? -10.191 11.236 1.255 1.00 89.44 195 SER A N 1
ATOM 1515 C CA . SER A 1 195 ? -11.114 11.854 2.215 1.00 89.44 195 SER A CA 1
ATOM 1516 C C . SER A 1 195 ? -11.781 10.818 3.115 1.00 89.44 195 SER A C 1
ATOM 1518 O O . SER A 1 195 ? -11.804 10.996 4.335 1.00 89.44 195 SER A O 1
ATOM 1520 N N . TYR A 1 196 ? -12.265 9.713 2.538 1.00 89.81 196 TYR A N 1
ATOM 1521 C CA . TYR A 1 196 ? -12.853 8.621 3.307 1.00 89.81 196 TYR A CA 1
ATOM 1522 C C . TYR A 1 196 ? -11.860 8.049 4.325 1.00 89.81 196 TYR A C 1
ATOM 1524 O O . TYR A 1 196 ? -12.188 7.980 5.507 1.00 89.81 196 TYR A O 1
ATOM 1532 N N . LEU A 1 197 ? -10.638 7.699 3.916 1.00 91.06 197 LEU A N 1
ATOM 1533 C CA . LEU A 1 197 ? -9.623 7.118 4.802 1.00 91.06 197 LEU A CA 1
ATOM 1534 C C . LEU A 1 197 ? -9.213 8.067 5.935 1.00 91.06 197 LEU A C 1
ATOM 1536 O O . LEU A 1 197 ? -8.991 7.609 7.054 1.00 91.06 197 LEU A O 1
ATOM 1540 N N . LEU A 1 198 ? -9.187 9.378 5.679 1.00 88.50 198 LEU A N 1
ATOM 1541 C CA . LEU A 1 198 ? -8.853 10.398 6.680 1.00 88.50 198 LEU A CA 1
ATOM 1542 C C . LEU A 1 198 ? -9.996 10.744 7.642 1.00 88.50 198 LEU A C 1
ATOM 1544 O O . LEU A 1 198 ? -9.874 11.680 8.429 1.00 88.50 198 LEU A O 1
ATOM 1548 N N . GLY A 1 199 ? -11.103 10.001 7.612 1.00 82.69 199 GLY A N 1
ATOM 1549 C CA . GLY A 1 199 ? -12.203 10.207 8.552 1.00 82.69 199 GLY A CA 1
ATOM 1550 C C . GLY A 1 199 ? -13.241 11.232 8.092 1.00 82.69 199 GLY A C 1
ATOM 1551 O O . GLY A 1 199 ? -14.121 11.582 8.872 1.00 82.69 199 GLY A O 1
ATOM 1552 N N . SER A 1 200 ? -13.182 11.710 6.844 1.00 80.69 200 SER A N 1
ATOM 1553 C CA . SER A 1 200 ? -14.250 12.554 6.295 1.00 80.69 200 SER A CA 1
ATOM 1554 C C . SER A 1 200 ? -15.397 11.665 5.812 1.00 80.69 200 SER A C 1
ATOM 1556 O O . SER A 1 200 ? -15.225 10.858 4.900 1.00 80.69 200 SER A O 1
ATOM 1558 N N . ASP A 1 201 ? -16.564 11.760 6.443 1.00 61.91 201 ASP A N 1
ATOM 1559 C CA . ASP A 1 201 ? -17.805 11.163 5.936 1.00 61.91 201 ASP A CA 1
ATOM 1560 C C . ASP A 1 201 ? -18.331 12.040 4.799 1.00 61.91 201 ASP A C 1
ATOM 1562 O O . ASP A 1 201 ? -18.925 13.092 5.021 1.00 61.91 201 ASP A O 1
ATOM 1566 N N . GLY A 1 202 ? -17.989 11.678 3.564 1.00 53.84 202 GLY A N 1
ATOM 1567 C CA . GLY A 1 202 ? -18.233 12.525 2.403 1.00 53.84 202 GLY A CA 1
ATOM 1568 C C . GLY A 1 202 ? -19.712 12.667 2.033 1.00 53.84 202 GLY A C 1
ATOM 1569 O O . GLY A 1 202 ? -20.451 11.690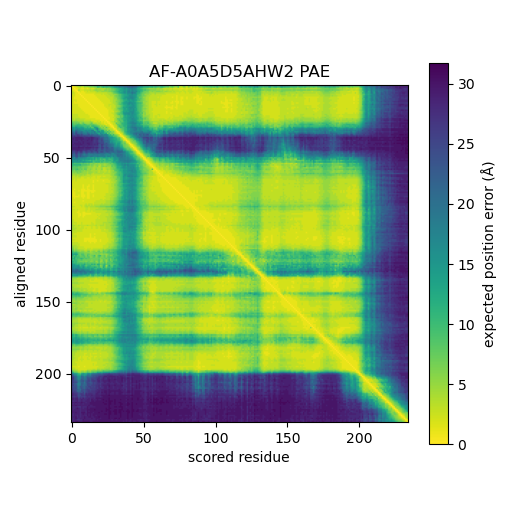 1.950 1.00 53.84 202 GLY A O 1
ATOM 1570 N N . LEU A 1 203 ? -20.091 13.883 1.647 1.00 41.44 203 LEU A N 1
ATOM 1571 C CA . LEU A 1 203 ? -20.629 14.110 0.306 1.00 41.44 203 LEU A CA 1
ATOM 1572 C C . LEU A 1 203 ? -19.644 15.044 -0.407 1.00 41.44 203 LEU A C 1
ATOM 1574 O O . LEU A 1 203 ? -19.100 15.955 0.215 1.00 41.44 203 LEU A O 1
ATOM 1578 N N . ASP A 1 204 ? -19.408 14.807 -1.695 1.00 53.22 204 ASP A N 1
ATOM 1579 C CA . ASP A 1 204 ? -18.623 15.697 -2.557 1.00 53.22 204 ASP A CA 1
ATOM 1580 C C . ASP A 1 204 ? -19.188 17.140 -2.463 1.00 53.22 204 ASP A C 1
ATOM 1582 O O . ASP A 1 204 ? -20.405 17.304 -2.574 1.00 53.22 204 ASP A O 1
ATOM 1586 N N . PRO A 1 205 ? -18.371 18.193 -2.237 1.00 53.03 205 PRO A N 1
ATOM 1587 C CA . PRO A 1 205 ? -18.844 19.580 -2.141 1.00 53.03 205 PRO A CA 1
ATOM 1588 C C . PRO A 1 205 ? -19.654 20.049 -3.361 1.00 53.03 205 PRO A C 1
ATOM 1590 O O . PRO A 1 205 ? -20.593 20.846 -3.231 1.00 53.03 205 PRO A O 1
ATOM 1593 N N . ALA A 1 206 ? -19.328 19.542 -4.554 1.00 51.78 206 ALA A N 1
ATOM 1594 C CA . ALA A 1 206 ? -20.084 19.799 -5.773 1.00 51.78 206 ALA A CA 1
ATOM 1595 C C . ALA A 1 206 ? -21.463 19.120 -5.725 1.00 51.78 206 ALA A C 1
ATOM 1597 O O . ALA A 1 206 ? -22.459 19.715 -6.143 1.00 51.78 206 ALA A O 1
ATOM 1598 N N . LEU A 1 207 ? -21.536 17.921 -5.140 1.00 48.38 207 LEU A N 1
ATOM 1599 C CA . LEU A 1 207 ? -22.774 17.177 -4.908 1.00 48.38 207 LEU A CA 1
ATOM 1600 C C . LEU A 1 207 ? -23.621 17.790 -3.783 1.00 48.38 207 LEU A C 1
ATOM 1602 O O . LEU A 1 207 ? -24.833 17.898 -3.943 1.00 48.38 207 LEU A O 1
ATOM 1606 N N . GLN A 1 208 ? -23.009 18.259 -2.687 1.00 51.91 208 GLN A N 1
ATOM 1607 C CA . GLN A 1 208 ? -23.696 19.003 -1.619 1.00 51.91 208 GLN A CA 1
ATOM 1608 C C . GLN A 1 208 ? -24.359 20.262 -2.180 1.00 51.91 208 GLN A C 1
ATOM 1610 O O . GLN A 1 208 ? -25.550 20.480 -1.973 1.00 51.91 208 GLN A O 1
ATOM 1615 N N . THR A 1 209 ? -23.632 21.032 -2.993 1.00 54.06 209 THR A N 1
ATOM 1616 C CA . THR A 1 209 ? -24.175 22.241 -3.630 1.00 54.06 209 THR A CA 1
ATOM 1617 C C . THR A 1 209 ? -25.321 21.920 -4.601 1.00 54.06 209 THR A C 1
ATOM 1619 O O . THR A 1 209 ? -26.243 22.723 -4.762 1.00 54.06 209 THR A O 1
ATOM 1622 N N . HIS A 1 210 ? -25.289 20.762 -5.269 1.00 52.91 210 HIS A N 1
ATOM 1623 C CA . HIS A 1 210 ? -26.359 20.339 -6.178 1.00 52.91 210 HIS A CA 1
ATOM 1624 C C . HIS A 1 210 ? -27.605 19.859 -5.419 1.00 52.91 210 HIS A C 1
ATOM 1626 O O . HIS A 1 210 ? -28.720 20.256 -5.756 1.00 52.91 210 HIS A O 1
ATOM 1632 N N . LEU A 1 211 ? -27.418 19.083 -4.348 1.00 53.66 211 LEU A N 1
ATOM 1633 C CA . LEU A 1 211 ? -28.497 18.581 -3.492 1.00 53.66 211 LEU A CA 1
ATOM 1634 C C . LEU A 1 211 ? -29.205 19.712 -2.729 1.00 53.66 211 LEU A C 1
ATOM 1636 O O . LEU A 1 211 ? -30.430 19.695 -2.612 1.00 53.66 211 LEU A O 1
ATOM 1640 N N . GLU A 1 212 ? -28.478 20.740 -2.285 1.00 54.44 212 GLU A N 1
ATOM 1641 C CA . GLU A 1 212 ? -29.057 21.954 -1.683 1.00 54.44 212 GLU A CA 1
ATOM 1642 C C . GLU A 1 212 ? -29.855 22.806 -2.689 1.00 54.44 212 GLU A C 1
ATOM 1644 O O . GLU A 1 212 ? -30.789 23.524 -2.318 1.00 54.44 212 GLU A O 1
ATOM 1649 N N . ARG A 1 213 ? -29.516 22.736 -3.983 1.00 50.56 213 ARG A N 1
ATOM 1650 C CA . ARG A 1 213 ? -30.264 23.424 -5.048 1.00 50.56 213 ARG A CA 1
ATOM 1651 C C . ARG A 1 213 ? -31.527 22.668 -5.443 1.00 50.56 213 ARG A C 1
ATOM 1653 O O . ARG A 1 213 ? -32.555 23.311 -5.631 1.00 50.56 213 ARG A O 1
ATOM 1660 N N . GLU A 1 214 ? -31.475 21.342 -5.534 1.00 48.38 214 GLU A N 1
ATOM 1661 C CA . GLU A 1 214 ? -32.647 20.518 -5.863 1.00 48.38 214 GLU A CA 1
ATOM 1662 C C . GLU A 1 214 ? -33.686 20.486 -4.735 1.00 48.38 214 GLU A C 1
ATOM 1664 O O . GLU A 1 214 ? -34.885 20.591 -5.002 1.00 48.38 214 GLU A O 1
ATOM 1669 N N . THR A 1 215 ? -33.253 20.456 -3.471 1.00 46.09 215 THR A N 1
ATOM 1670 C CA . THR A 1 215 ? -34.174 20.537 -2.321 1.00 46.09 215 THR A CA 1
ATOM 1671 C C . THR A 1 215 ? -34.926 21.871 -2.268 1.00 46.09 215 THR A C 1
ATOM 1673 O O . THR A 1 215 ? -36.115 21.890 -1.963 1.00 46.09 215 THR A O 1
ATOM 1676 N N . ARG A 1 216 ? -34.311 22.987 -2.693 1.00 45.22 216 ARG A N 1
ATOM 1677 C CA . ARG A 1 216 ? -35.007 24.285 -2.816 1.00 45.22 216 ARG A CA 1
ATOM 1678 C C . ARG A 1 216 ? -36.065 24.311 -3.931 1.00 45.22 216 ARG A C 1
ATOM 1680 O O . ARG A 1 216 ? -36.997 25.109 -3.852 1.00 45.22 216 ARG A O 1
ATOM 1687 N N . ILE A 1 217 ? -35.930 23.481 -4.966 1.00 52.91 217 ILE A N 1
ATOM 1688 C CA . ILE A 1 217 ? -36.892 23.409 -6.079 1.00 52.91 217 ILE A CA 1
ATOM 1689 C C . ILE A 1 217 ? -38.121 22.575 -5.683 1.00 52.91 217 ILE A C 1
ATOM 1691 O O . ILE A 1 217 ? -39.229 22.886 -6.113 1.00 52.91 217 ILE A O 1
ATOM 1695 N N . GLN A 1 218 ? -37.954 21.560 -4.829 1.00 48.50 218 GLN A N 1
ATOM 1696 C CA . GLN A 1 218 ? -39.050 20.689 -4.383 1.00 48.50 218 GLN A CA 1
ATOM 1697 C C . GLN A 1 218 ? -39.928 21.291 -3.273 1.00 48.50 218 GLN A C 1
ATOM 1699 O O . GLN A 1 218 ? -41.081 20.888 -3.142 1.00 48.50 218 GLN A O 1
ATOM 1704 N N . ASP A 1 219 ? -39.437 22.292 -2.535 1.00 49.44 219 ASP A N 1
ATOM 1705 C CA . ASP A 1 219 ? -40.230 23.034 -1.539 1.00 49.44 219 ASP A CA 1
ATOM 1706 C C . ASP A 1 219 ? -41.100 24.153 -2.143 1.00 49.44 219 ASP A C 1
ATOM 1708 O O . ASP A 1 219 ? -41.776 24.887 -1.416 1.00 49.44 219 ASP A O 1
ATOM 1712 N N . GLN A 1 220 ? -41.129 24.302 -3.473 1.00 46.25 220 GLN A N 1
ATOM 1713 C CA . GLN A 1 220 ? -42.154 25.117 -4.117 1.00 46.25 220 GLN A CA 1
ATOM 1714 C C . GLN A 1 220 ? -43.458 24.308 -4.173 1.00 46.25 220 GLN A C 1
ATOM 1716 O O . GLN A 1 220 ? -43.517 23.306 -4.890 1.00 46.25 220 GLN A O 1
ATOM 1721 N N . PRO A 1 221 ? -44.523 24.703 -3.448 1.00 40.75 221 PRO A N 1
ATOM 1722 C CA . PRO A 1 221 ? -45.792 24.003 -3.546 1.00 40.75 221 PRO A CA 1
ATOM 1723 C C . PRO A 1 221 ? -46.293 24.104 -4.989 1.00 40.75 221 PRO A C 1
ATOM 1725 O O . PRO A 1 221 ? -46.538 25.198 -5.496 1.00 40.75 221 PRO A O 1
ATOM 1728 N N . LEU A 1 222 ? -46.431 22.953 -5.651 1.00 46.03 222 LEU A N 1
ATOM 1729 C CA . LEU A 1 222 ? -47.103 22.825 -6.940 1.00 46.03 222 LEU A CA 1
ATOM 1730 C C . LEU A 1 222 ? -48.566 23.252 -6.767 1.00 46.03 222 LEU A C 1
ATOM 1732 O O . LEU A 1 222 ? -49.423 22.450 -6.393 1.00 46.03 222 LEU A O 1
ATOM 1736 N N . THR A 1 223 ? -48.867 24.522 -7.029 1.00 49.59 223 THR A N 1
ATOM 1737 C CA . THR A 1 223 ? -50.242 24.995 -7.186 1.00 49.59 223 THR A CA 1
ATOM 1738 C C . THR A 1 223 ? -50.782 24.408 -8.485 1.00 49.59 223 THR A C 1
ATOM 1740 O O . THR A 1 223 ? -50.509 24.906 -9.576 1.00 49.59 223 THR A O 1
ATOM 1743 N N . ILE A 1 224 ? -51.536 23.315 -8.388 1.00 51.97 224 ILE A N 1
ATOM 1744 C CA . ILE A 1 224 ? -52.366 22.847 -9.498 1.00 51.97 224 ILE A CA 1
ATOM 1745 C C . ILE A 1 224 ? -53.590 23.770 -9.540 1.00 51.97 224 ILE A C 1
ATOM 1747 O O . ILE A 1 224 ? -54.627 23.473 -8.951 1.00 51.97 224 ILE A O 1
ATOM 1751 N N . GLU A 1 225 ? -53.459 24.922 -10.200 1.00 51.62 225 GLU A N 1
ATOM 1752 C CA . GLU A 1 225 ? -54.618 25.726 -10.593 1.00 51.62 225 GLU A CA 1
ATOM 1753 C C . GLU A 1 225 ? -55.305 25.071 -11.800 1.00 51.62 225 GLU A C 1
ATOM 1755 O O . GLU A 1 225 ? -54.940 25.245 -12.960 1.00 51.62 225 GLU A O 1
ATOM 1760 N N . ASP A 1 226 ? -56.285 24.245 -11.448 1.00 45.47 226 ASP A N 1
ATOM 1761 C CA . ASP A 1 226 ? -57.629 24.189 -12.021 1.00 45.47 226 ASP A CA 1
ATOM 1762 C C . ASP A 1 226 ? -57.764 24.088 -13.555 1.00 45.47 226 ASP A C 1
ATOM 1764 O O . ASP A 1 226 ? -58.011 25.051 -14.287 1.00 45.47 226 ASP A O 1
ATOM 1768 N N . ALA A 1 227 ? -57.730 22.846 -14.039 1.00 51.72 227 ALA A N 1
ATOM 1769 C CA . ALA A 1 227 ? -58.318 22.470 -15.316 1.00 51.72 227 ALA A CA 1
ATOM 1770 C C . ALA A 1 227 ? -59.846 22.320 -15.183 1.00 51.72 227 ALA A C 1
ATOM 1772 O O . ALA A 1 227 ? -60.369 21.209 -15.234 1.00 51.72 227 ALA A O 1
ATOM 1773 N N . THR A 1 228 ? -60.574 23.435 -15.092 1.00 55.59 228 THR A N 1
ATOM 1774 C CA . THR A 1 228 ? -62.034 23.433 -15.283 1.00 55.59 228 THR A CA 1
ATOM 1775 C C . THR A 1 228 ? -62.444 24.463 -16.330 1.00 55.59 228 THR A C 1
ATOM 1777 O O . THR A 1 228 ? -62.927 25.553 -16.032 1.00 55.59 228 THR A O 1
ATOM 1780 N N . ARG A 1 229 ? -62.280 24.109 -17.612 1.00 52.53 229 ARG A N 1
ATOM 1781 C CA . ARG A 1 229 ? -62.924 24.825 -18.724 1.00 52.53 229 ARG A CA 1
ATOM 1782 C C . ARG A 1 229 ? -63.999 23.927 -19.346 1.00 52.53 229 ARG A C 1
ATOM 1784 O O . ARG A 1 229 ? -63.639 22.965 -20.023 1.00 52.53 229 ARG A O 1
ATOM 1791 N N . PRO A 1 230 ? -65.301 24.198 -19.141 1.00 59.84 230 PRO A N 1
ATOM 1792 C CA . PRO A 1 230 ? -66.357 23.420 -19.780 1.00 59.84 230 PRO A CA 1
ATOM 1793 C C . PRO A 1 230 ? -66.466 23.737 -21.288 1.00 59.84 230 PRO A C 1
ATOM 1795 O O . PRO A 1 230 ? -65.972 24.777 -21.746 1.00 59.84 230 PRO A O 1
ATOM 1798 N N . PRO A 1 231 ? -67.086 22.840 -22.080 1.00 56.66 231 PRO A N 1
ATOM 1799 C CA . PRO A 1 231 ? -67.094 22.921 -23.536 1.00 56.66 231 PRO A CA 1
ATOM 1800 C C . PRO A 1 231 ? -68.033 24.015 -24.056 1.00 56.66 231 PRO A C 1
ATOM 1802 O O . PRO A 1 231 ? -69.069 24.327 -23.470 1.00 56.66 231 PRO A O 1
ATOM 1805 N N . ARG A 1 232 ? -67.651 24.594 -25.197 1.00 50.44 232 ARG A N 1
ATOM 1806 C CA . ARG A 1 232 ? -68.421 25.603 -25.933 1.00 50.44 232 ARG A CA 1
ATOM 1807 C C . ARG A 1 232 ? -69.696 24.998 -26.522 1.00 50.44 232 ARG A C 1
ATOM 1809 O O . ARG A 1 232 ? -69.611 23.991 -27.219 1.00 50.44 232 ARG A O 1
ATOM 1816 N N . THR A 1 233 ? -70.823 25.693 -26.366 1.00 59.28 233 THR A N 1
ATOM 1817 C CA . THR A 1 233 ? -72.015 25.477 -27.201 1.00 59.28 233 THR A CA 1
ATOM 1818 C C . THR A 1 233 ? -72.702 26.810 -27.508 1.00 59.28 233 THR A C 1
ATOM 1820 O O . THR A 1 233 ? -73.004 27.546 -26.574 1.00 59.28 233 THR A O 1
ATOM 1823 N N . CYS A 1 234 ? -72.919 27.023 -28.815 1.00 47.34 234 CYS A N 1
ATOM 1824 C CA . CYS A 1 234 ? -73.741 28.009 -29.540 1.00 47.34 234 CYS A CA 1
ATOM 1825 C C . CYS A 1 234 ? -73.466 29.507 -29.346 1.00 47.34 234 CYS A C 1
ATOM 1827 O O . CYS A 1 234 ? -73.856 30.076 -28.307 1.00 47.34 234 CYS A O 1
#

pLDDT: mean 77.48, std 17.93, range [33.44, 97.38]

Mean predicted aligned error: 11.85 Å

InterPro domains:
  IPR054472 Winged helix domain, variant [PF22977] (2-209)

Solvent-accessible surface area (backbone atoms only — not comparable to full-atom values): 13492 Å² total; per-residue (Å²): 124,53,44,86,48,33,56,62,48,50,51,56,51,40,56,51,46,51,54,52,53,52,52,39,49,56,49,55,52,53,45,60,71,71,50,76,85,71,88,77,82,77,84,78,73,87,62,79,67,47,54,64,86,70,57,48,68,48,60,56,77,92,48,46,63,61,54,48,54,53,51,56,48,50,52,53,21,53,50,49,12,48,76,69,71,43,68,43,51,66,60,52,50,34,63,74,60,66,49,43,72,50,55,51,51,50,51,43,52,33,42,36,50,84,76,35,72,76,50,23,64,58,37,22,74,67,39,94,48,75,86,37,54,54,46,26,40,40,56,60,8,51,50,30,32,82,45,73,41,36,25,59,31,38,44,47,55,72,31,71,88,15,64,41,38,66,66,57,46,36,44,74,50,62,63,92,52,90,85,57,59,73,44,67,13,34,39,36,51,26,67,73,51,50,40,41,52,72,70,44,86,78,70,56,70,71,52,49,58,49,52,61,52,52,54,62,60,67,71,53,81,83,78,81,81,72,95,77,79,81,83,89,79,134